Protein AF-A0A2W4JFS9-F1 (afdb_monomer)

Solvent-accessible surface area (backbone atoms only — not comparable to full-atom values): 12131 Å² total; per-residue (Å²): 135,85,77,61,62,70,66,50,47,57,54,51,49,55,52,49,52,51,53,49,50,48,49,50,54,52,49,49,46,51,52,48,63,64,68,67,52,80,63,60,61,60,51,54,53,56,50,54,55,53,54,62,71,60,75,67,95,77,82,94,80,81,84,72,90,68,63,74,74,53,63,64,64,55,52,57,58,54,49,54,52,53,48,63,68,44,44,62,59,51,51,49,45,40,62,71,44,49,50,55,49,54,51,49,60,56,45,58,26,25,39,102,82,63,82,46,83,52,52,62,54,59,54,56,56,46,74,71,34,68,69,51,47,50,54,50,51,52,48,52,50,49,68,51,50,49,55,51,50,52,50,50,53,52,48,55,51,52,61,73,37,59,90,44,98,55,33,69,58,58,52,46,60,74,50,49,67,76,76,55,52,73,70,57,52,50,53,53,51,48,47,37,61,41,68,64,62,94,92,48,89,75,86,32,84,90

Structure (mmCIF, N/CA/C/O backbone):
data_AF-A0A2W4JFS9-F1
#
_entry.id   AF-A0A2W4JFS9-F1
#
loop_
_atom_site.group_PDB
_atom_site.id
_atom_site.type_symbol
_atom_site.label_atom_id
_atom_site.label_alt_id
_atom_site.label_comp_id
_atom_site.label_asym_id
_atom_site.label_entity_id
_atom_site.label_seq_id
_atom_site.pdbx_PDB_ins_code
_atom_site.Cartn_x
_atom_site.Cartn_y
_atom_site.Cartn_z
_atom_site.occupancy
_atom_site.B_iso_or_equiv
_atom_site.auth_seq_id
_atom_site.auth_comp_id
_atom_site.auth_asym_id
_atom_site.auth_atom_id
_atom_site.pdbx_PDB_model_num
ATOM 1 N N . MET A 1 1 ? 30.518 -20.040 2.482 1.00 47.06 1 MET A N 1
ATOM 2 C CA . MET A 1 1 ? 29.953 -18.928 1.686 1.00 47.06 1 MET A CA 1
ATOM 3 C C . MET A 1 1 ? 30.937 -17.772 1.723 1.00 47.06 1 MET A C 1
ATOM 5 O O . MET A 1 1 ? 31.100 -17.155 2.766 1.00 47.06 1 MET A O 1
ATOM 9 N N . ARG A 1 2 ? 31.683 -17.559 0.636 1.00 45.06 2 ARG A N 1
ATOM 10 C CA . ARG A 1 2 ? 32.671 -16.482 0.526 1.00 45.06 2 ARG A CA 1
ATOM 11 C C . ARG A 1 2 ? 31.889 -15.237 0.104 1.00 45.06 2 ARG A C 1
ATOM 13 O O . ARG A 1 2 ? 31.432 -15.171 -1.028 1.00 45.06 2 ARG A O 1
ATOM 20 N N . PHE A 1 3 ? 31.606 -14.336 1.042 1.00 51.28 3 PHE A N 1
ATOM 21 C CA . PHE A 1 3 ? 30.958 -13.066 0.724 1.00 51.28 3 PHE A CA 1
ATOM 22 C C . PHE A 1 3 ? 31.893 -12.294 -0.210 1.00 51.28 3 PHE A C 1
ATOM 24 O O . PHE A 1 3 ? 32.991 -11.927 0.205 1.00 51.28 3 PHE A O 1
ATOM 31 N N . ASP A 1 4 ? 31.497 -12.089 -1.467 1.00 57.00 4 ASP A N 1
ATOM 32 C CA . ASP A 1 4 ? 32.251 -11.258 -2.406 1.00 57.00 4 ASP A CA 1
ATOM 33 C C . ASP A 1 4 ? 32.150 -9.794 -1.971 1.00 57.00 4 ASP A C 1
ATOM 35 O O . ASP A 1 4 ? 31.289 -9.023 -2.401 1.00 57.00 4 ASP A O 1
ATOM 39 N N . VAL A 1 5 ? 33.059 -9.416 -1.072 1.00 55.97 5 VAL A N 1
ATOM 40 C CA . VAL A 1 5 ? 33.190 -8.074 -0.488 1.00 55.97 5 VAL A CA 1
ATOM 41 C C . VAL A 1 5 ? 33.342 -7.006 -1.583 1.00 55.97 5 VAL A C 1
ATOM 43 O O . VAL A 1 5 ? 32.914 -5.867 -1.416 1.00 55.97 5 VAL A O 1
ATOM 46 N N . VAL A 1 6 ? 33.872 -7.395 -2.747 1.00 58.41 6 VAL A N 1
ATOM 47 C CA . VAL A 1 6 ? 34.056 -6.533 -3.924 1.00 58.41 6 VAL A CA 1
ATOM 48 C C . VAL A 1 6 ? 32.717 -6.141 -4.567 1.00 58.41 6 VAL A C 1
ATOM 50 O O . VAL A 1 6 ? 32.510 -4.972 -4.892 1.00 58.41 6 VAL A O 1
ATOM 53 N N . ALA A 1 7 ? 31.765 -7.074 -4.685 1.00 55.91 7 ALA A N 1
ATOM 54 C CA . ALA A 1 7 ? 30.433 -6.795 -5.234 1.00 55.91 7 ALA A CA 1
ATOM 55 C C . ALA A 1 7 ? 29.566 -5.978 -4.259 1.00 55.91 7 ALA A C 1
ATOM 57 O O . ALA A 1 7 ? 28.768 -5.132 -4.676 1.00 55.91 7 ALA A O 1
ATOM 58 N N . ALA A 1 8 ? 29.754 -6.194 -2.953 1.00 55.22 8 ALA A N 1
ATOM 59 C CA . ALA A 1 8 ? 29.141 -5.375 -1.912 1.00 55.22 8 ALA A CA 1
ATOM 60 C C . ALA A 1 8 ? 29.670 -3.934 -1.944 1.00 55.22 8 ALA A C 1
ATOM 62 O O . ALA A 1 8 ? 28.881 -3.006 -1.783 1.00 55.22 8 ALA A O 1
ATOM 63 N N . GLY A 1 9 ? 30.963 -3.743 -2.238 1.00 66.62 9 GLY A N 1
ATOM 64 C CA . GLY A 1 9 ? 31.595 -2.430 -2.360 1.00 66.62 9 GLY A CA 1
ATOM 65 C C . GLY A 1 9 ?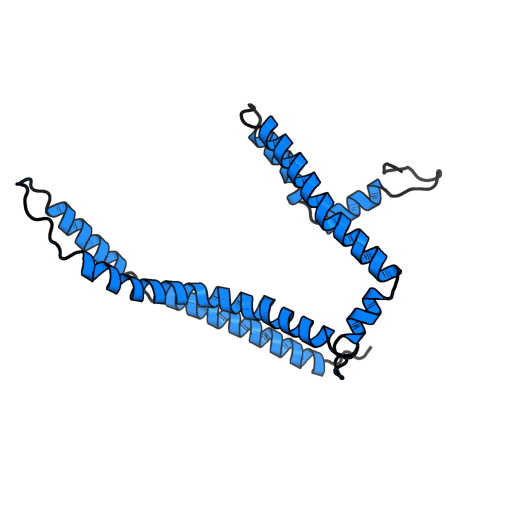 30.908 -1.529 -3.385 1.00 66.62 9 GLY A C 1
ATOM 66 O O . GLY A 1 9 ? 30.554 -0.401 -3.062 1.00 66.62 9 GLY A O 1
ATOM 67 N N . HIS A 1 10 ? 30.615 -2.038 -4.586 1.00 67.62 10 HIS A N 1
ATOM 68 C CA . HIS A 1 10 ? 29.952 -1.238 -5.623 1.00 67.62 10 HIS A CA 1
ATOM 69 C C . HIS A 1 10 ? 28.518 -0.835 -5.235 1.00 67.62 10 HIS A C 1
ATOM 71 O O . HIS A 1 10 ? 28.116 0.312 -5.429 1.00 67.62 10 HIS A O 1
ATOM 77 N N . LYS A 1 11 ? 27.759 -1.749 -4.612 1.00 61.56 11 LYS A N 1
ATOM 78 C CA . LYS A 1 11 ? 26.396 -1.470 -4.123 1.00 61.56 11 LYS A CA 1
ATOM 79 C C . LYS A 1 11 ? 26.391 -0.488 -2.944 1.00 61.56 11 LYS A C 1
ATOM 81 O O . LYS A 1 11 ? 25.559 0.414 -2.914 1.00 61.56 11 LYS A O 1
ATOM 86 N N . LEU A 1 12 ? 27.338 -0.620 -2.012 1.00 70.06 12 LEU A N 1
ATOM 87 C CA . LEU A 1 12 ? 27.549 0.320 -0.903 1.00 70.06 12 LEU A CA 1
ATOM 88 C C . LEU A 1 12 ? 27.967 1.703 -1.400 1.00 70.06 12 LEU A C 1
ATOM 90 O O . LEU A 1 12 ? 27.474 2.703 -0.887 1.00 70.06 12 LEU A O 1
ATOM 94 N N . MET A 1 13 ? 28.814 1.769 -2.429 1.00 73.25 13 MET A N 1
ATOM 95 C CA . MET A 1 13 ? 29.182 3.029 -3.070 1.00 73.25 13 MET A CA 1
ATOM 96 C C . MET A 1 13 ? 27.967 3.679 -3.734 1.00 73.25 13 MET A C 1
ATOM 98 O O . MET A 1 13 ? 27.737 4.861 -3.510 1.00 73.25 13 MET A O 1
ATOM 102 N N . MET A 1 14 ? 27.141 2.933 -4.478 1.00 71.19 14 MET A N 1
ATOM 103 C CA . MET A 1 14 ? 25.905 3.468 -5.074 1.00 71.19 14 MET A CA 1
ATOM 104 C C . MET A 1 14 ? 24.925 4.006 -4.021 1.00 71.19 14 MET A C 1
ATOM 106 O O . MET A 1 14 ? 24.351 5.079 -4.203 1.00 71.19 14 MET A O 1
ATOM 110 N N . LEU A 1 15 ? 24.768 3.299 -2.901 1.00 70.75 15 LEU A N 1
ATOM 111 C CA . LEU A 1 15 ? 23.908 3.723 -1.794 1.00 70.75 15 LEU A CA 1
ATOM 112 C C . LEU A 1 15 ? 24.485 4.961 -1.084 1.00 70.75 15 LEU A C 1
ATOM 114 O O . LEU A 1 15 ? 23.752 5.909 -0.805 1.00 70.75 15 LEU A O 1
ATOM 118 N N . GLY A 1 16 ? 25.806 5.006 -0.887 1.00 77.00 16 GLY A N 1
ATOM 119 C CA . GLY A 1 16 ? 26.524 6.162 -0.345 1.00 77.00 16 GLY A CA 1
ATOM 120 C C . GLY A 1 16 ? 26.406 7.408 -1.225 1.00 77.00 16 GLY A C 1
ATOM 121 O O . GLY A 1 16 ? 26.115 8.488 -0.716 1.00 77.00 16 GLY A O 1
ATOM 122 N N . TRP A 1 17 ? 26.532 7.259 -2.547 1.00 74.94 17 TRP A N 1
ATOM 123 C CA . TRP A 1 17 ? 26.294 8.342 -3.507 1.00 74.94 17 TRP A CA 1
ATOM 124 C C . TRP A 1 17 ? 24.836 8.819 -3.492 1.00 74.94 17 TRP A C 1
ATOM 126 O O . TRP A 1 17 ? 24.595 10.020 -3.594 1.00 74.94 17 TRP A O 1
ATOM 136 N N . GLY A 1 18 ? 23.868 7.916 -3.295 1.00 71.88 18 GLY A N 1
ATOM 137 C CA . GLY A 1 18 ? 22.453 8.267 -3.137 1.00 71.88 18 GLY A CA 1
ATOM 138 C C . GLY A 1 18 ? 22.170 9.087 -1.874 1.00 71.88 18 GLY A C 1
ATOM 139 O O . GLY A 1 18 ? 21.473 10.100 -1.938 1.00 71.88 18 GLY A O 1
ATOM 140 N N . VAL A 1 19 ? 22.756 8.703 -0.736 1.00 72.31 19 VAL A N 1
ATOM 141 C CA . VAL A 1 19 ? 22.639 9.451 0.531 1.00 72.31 19 VAL A CA 1
ATOM 142 C C . VAL A 1 19 ? 23.345 10.803 0.436 1.00 72.31 19 VAL A C 1
ATOM 144 O O . VAL A 1 19 ? 22.785 11.814 0.855 1.00 72.31 19 VAL A O 1
ATOM 147 N N . LEU A 1 20 ? 24.535 10.853 -0.168 1.00 76.75 20 LEU A N 1
ATOM 148 C CA . LEU A 1 20 ? 25.259 12.101 -0.403 1.00 76.75 20 LEU A CA 1
ATOM 149 C C . LEU A 1 20 ? 24.443 13.052 -1.290 1.00 76.75 20 LEU A C 1
ATOM 151 O O . LEU A 1 20 ? 24.290 14.221 -0.952 1.00 76.75 20 LEU A O 1
ATOM 155 N N . ALA A 1 21 ? 23.866 12.548 -2.384 1.00 72.38 21 ALA A N 1
ATOM 156 C CA . ALA A 1 21 ? 23.003 13.333 -3.261 1.00 72.38 21 ALA A CA 1
ATOM 157 C C . ALA A 1 21 ? 21.760 13.852 -2.522 1.00 72.38 21 ALA A C 1
ATOM 159 O O . ALA A 1 21 ? 21.420 15.024 -2.658 1.00 72.38 21 ALA A O 1
ATOM 160 N N . PHE A 1 22 ? 21.125 13.025 -1.685 1.00 74.94 22 PHE A N 1
ATOM 161 C CA . PHE A 1 22 ? 20.002 13.443 -0.842 1.00 74.94 22 PHE A CA 1
ATOM 162 C C . PHE A 1 22 ? 20.399 14.574 0.116 1.00 74.94 22 PHE A C 1
ATOM 164 O O . PHE A 1 22 ? 19.726 15.600 0.166 1.00 74.94 22 PHE A O 1
ATOM 171 N N . VAL A 1 23 ? 21.513 14.423 0.837 1.00 76.75 23 VAL A N 1
ATOM 172 C CA . VAL A 1 23 ? 21.999 15.420 1.805 1.00 76.75 23 VAL A CA 1
ATOM 173 C C . VAL A 1 23 ? 22.423 16.714 1.113 1.00 76.75 23 VAL A C 1
ATOM 175 O O . VAL A 1 23 ? 22.132 17.791 1.622 1.00 76.75 23 VAL A O 1
ATOM 178 N N . VAL A 1 24 ? 23.055 16.643 -0.058 1.00 80.44 24 VAL A N 1
ATOM 179 C CA . VAL A 1 24 ? 23.456 17.832 -0.825 1.00 80.44 24 VAL A CA 1
ATOM 180 C C . VAL A 1 24 ? 22.239 18.558 -1.393 1.00 80.44 24 VAL A C 1
ATOM 182 O O . VAL A 1 24 ? 22.181 19.782 -1.329 1.00 80.44 24 VAL A O 1
ATOM 185 N N . VAL A 1 25 ? 21.244 17.833 -1.905 1.00 76.31 25 VAL A N 1
ATOM 186 C CA . VAL A 1 25 ? 20.028 18.443 -2.459 1.00 76.31 25 VAL A CA 1
ATOM 187 C C . VAL A 1 25 ? 19.163 19.031 -1.349 1.00 76.31 25 VAL A C 1
ATOM 189 O O . VAL A 1 25 ? 18.765 20.187 -1.443 1.00 76.31 25 VAL A O 1
ATOM 192 N N . VAL A 1 26 ? 18.895 18.279 -0.280 1.00 70.31 26 VAL A N 1
ATOM 193 C CA . VAL A 1 26 ? 18.051 18.733 0.835 1.00 70.31 26 VAL A CA 1
ATOM 194 C C . VAL A 1 26 ? 18.779 19.770 1.684 1.00 70.31 26 VAL A C 1
ATOM 196 O O . VAL A 1 26 ? 18.213 20.813 1.985 1.00 70.31 26 VAL A O 1
ATOM 199 N N . GLY A 1 27 ? 20.042 19.534 2.031 1.00 75.56 27 GLY A N 1
ATOM 200 C CA . GLY A 1 27 ? 20.866 20.475 2.789 1.00 75.56 27 GLY A CA 1
ATOM 201 C C . GLY A 1 27 ? 21.183 21.741 1.997 1.00 75.56 27 GLY A C 1
ATOM 202 O O . GLY A 1 27 ? 21.087 22.836 2.541 1.00 75.56 27 GLY A O 1
ATOM 203 N N . GLY A 1 28 ? 21.471 21.616 0.698 1.00 75.81 28 GLY A N 1
ATOM 204 C CA . GLY A 1 28 ? 21.634 22.752 -0.208 1.00 75.81 28 GLY A CA 1
ATOM 205 C C . GLY A 1 28 ? 20.346 23.556 -0.353 1.00 75.81 28 GLY A C 1
ATOM 206 O O . GLY A 1 28 ? 20.394 24.778 -0.293 1.00 75.81 28 GLY A O 1
ATOM 207 N N . LEU A 1 29 ? 19.190 22.890 -0.453 1.00 70.25 29 LEU A N 1
ATOM 208 C CA . LEU A 1 29 ? 17.885 23.547 -0.447 1.00 70.25 29 LEU A CA 1
ATOM 209 C C . LEU A 1 29 ? 17.643 24.279 0.876 1.00 70.25 29 LEU A C 1
ATOM 211 O O . LEU A 1 29 ? 17.327 25.458 0.843 1.00 70.25 29 LEU A O 1
ATOM 215 N N . LEU A 1 30 ? 17.828 23.626 2.025 1.00 71.88 30 LEU A N 1
ATOM 216 C CA . LEU A 1 30 ? 17.608 24.224 3.347 1.00 71.88 30 LEU A CA 1
ATOM 217 C C . LEU A 1 30 ? 18.531 25.419 3.603 1.00 71.88 30 LEU A C 1
ATOM 219 O O . LEU A 1 30 ? 18.062 26.451 4.071 1.00 71.88 30 LEU A O 1
ATOM 223 N N . LEU A 1 31 ? 19.809 25.321 3.226 1.00 70.94 31 LEU A N 1
ATOM 224 C CA . LEU A 1 31 ? 20.739 26.449 3.279 1.00 70.94 31 LEU A CA 1
ATOM 225 C C . LEU A 1 31 ? 20.304 27.578 2.349 1.00 70.94 31 LEU A C 1
ATOM 227 O O . LEU A 1 31 ? 20.439 28.741 2.715 1.00 70.94 31 LEU A O 1
ATOM 231 N N . LEU A 1 32 ? 19.747 27.267 1.176 1.00 65.00 32 LEU A N 1
ATOM 232 C CA . LEU A 1 32 ? 19.212 28.269 0.253 1.00 65.00 32 LEU A CA 1
ATOM 233 C C . LEU A 1 32 ? 17.926 28.910 0.800 1.00 65.00 32 LEU A C 1
ATOM 235 O O . LEU A 1 32 ? 17.726 30.105 0.638 1.00 65.00 32 LEU A O 1
ATOM 239 N N . LEU A 1 33 ? 17.087 28.164 1.519 1.00 63.12 33 LEU A N 1
ATOM 240 C CA . LEU A 1 33 ? 15.906 28.699 2.204 1.00 63.12 33 LEU A CA 1
ATOM 241 C C . LEU A 1 33 ? 16.266 29.613 3.376 1.00 63.12 33 LEU A C 1
ATOM 243 O O . LEU A 1 33 ? 15.611 30.636 3.566 1.00 63.12 33 LEU A O 1
ATOM 247 N N . ASP A 1 34 ? 17.330 29.285 4.104 1.00 64.88 34 ASP A N 1
ATOM 248 C CA . ASP A 1 34 ? 17.846 30.104 5.204 1.00 64.88 34 ASP A CA 1
ATOM 249 C C . ASP A 1 34 ? 18.607 31.347 4.682 1.00 64.88 34 ASP A C 1
ATOM 251 O O . ASP A 1 34 ? 18.534 32.439 5.249 1.00 64.88 34 ASP A O 1
ATOM 255 N N . THR A 1 35 ? 19.263 31.227 3.517 1.00 60.25 35 THR A N 1
ATOM 256 C CA . THR A 1 35 ? 19.980 32.319 2.828 1.00 60.25 35 THR A CA 1
ATOM 257 C C . THR A 1 35 ? 19.156 33.099 1.797 1.00 60.25 35 THR A C 1
ATOM 259 O O . THR A 1 35 ? 19.729 33.958 1.131 1.00 60.25 35 THR A O 1
ATOM 262 N N . VAL A 1 36 ? 17.835 32.895 1.682 1.00 57.47 36 VAL A N 1
ATOM 263 C CA . VAL A 1 36 ? 16.890 33.772 0.938 1.00 57.47 36 VAL A CA 1
ATOM 264 C C . VAL A 1 36 ? 16.233 34.760 1.925 1.00 57.47 36 VAL A C 1
ATOM 266 O O . VAL A 1 36 ? 15.017 34.899 2.044 1.00 57.47 36 VAL A O 1
ATOM 269 N N . PRO A 1 37 ? 17.050 35.477 2.702 1.00 60.81 37 PRO A N 1
ATOM 270 C CA . PRO A 1 37 ? 16.783 35.869 4.067 1.00 60.81 37 PRO A CA 1
ATOM 271 C C . PRO A 1 37 ? 15.870 37.097 4.078 1.00 60.81 37 PRO A C 1
ATOM 273 O O . PRO A 1 37 ? 16.041 37.996 3.258 1.00 60.81 37 PRO A O 1
ATOM 276 N N . ASN A 1 38 ? 14.933 37.157 5.031 1.00 54.66 38 ASN A N 1
ATOM 277 C CA . ASN A 1 38 ? 14.609 38.229 6.002 1.00 54.66 38 ASN A CA 1
ATOM 278 C C . ASN A 1 38 ? 14.588 39.726 5.590 1.00 54.66 38 ASN A C 1
ATOM 280 O O . ASN A 1 38 ? 14.235 40.591 6.392 1.00 54.66 38 ASN A O 1
ATOM 284 N N . TRP A 1 39 ? 14.961 40.102 4.375 1.00 53.25 39 TRP A N 1
ATOM 285 C CA . TRP A 1 39 ? 14.991 41.460 3.844 1.00 53.25 39 TRP A CA 1
ATOM 286 C C . TRP A 1 39 ? 13.707 41.792 3.072 1.00 53.25 39 TRP A C 1
ATOM 288 O O . TRP A 1 39 ? 13.319 42.957 2.983 1.00 53.25 39 TRP A O 1
ATOM 298 N N . PHE A 1 40 ? 12.997 40.766 2.583 1.00 53.84 40 PHE A N 1
ATOM 299 C CA . PHE A 1 40 ? 11.688 40.915 1.940 1.00 53.84 40 PHE A CA 1
ATOM 300 C C . PHE A 1 40 ? 10.522 40.981 2.934 1.00 53.84 40 PHE A C 1
ATOM 302 O O . PHE A 1 40 ? 9.643 41.819 2.734 1.00 53.84 40 PHE A O 1
ATOM 309 N N . ALA A 1 41 ? 10.561 40.221 4.038 1.00 54.66 41 ALA A N 1
ATOM 310 C CA . ALA A 1 41 ? 9.598 40.361 5.141 1.00 54.66 41 ALA A CA 1
ATOM 311 C C . ALA A 1 41 ? 9.574 41.814 5.663 1.00 54.66 41 ALA A C 1
ATOM 313 O O . ALA A 1 41 ? 8.542 42.479 5.650 1.00 54.66 41 ALA A O 1
ATOM 314 N N . ARG A 1 42 ? 10.764 42.394 5.890 1.00 56.50 42 ARG A N 1
ATOM 315 C CA . ARG A 1 42 ? 10.935 43.797 6.312 1.00 56.50 42 ARG A CA 1
ATOM 316 C C . ARG A 1 42 ? 10.429 44.846 5.307 1.00 56.50 42 ARG A C 1
ATOM 318 O O . ARG A 1 42 ? 10.205 45.991 5.694 1.00 56.50 42 ARG A O 1
ATOM 325 N N . ARG A 1 43 ? 10.249 44.512 4.021 1.00 57.75 43 ARG A N 1
ATOM 326 C CA . ARG A 1 43 ? 9.685 45.430 3.004 1.00 57.75 43 ARG A CA 1
ATOM 327 C C . ARG A 1 43 ? 8.166 45.369 2.917 1.00 57.75 43 ARG A C 1
ATOM 329 O O . ARG A 1 43 ? 7.560 46.396 2.613 1.00 57.75 43 ARG A O 1
ATOM 336 N N . ALA A 1 44 ? 7.575 44.199 3.150 1.00 58.22 44 ALA A N 1
ATOM 337 C CA . ALA A 1 44 ? 6.127 44.055 3.252 1.00 58.22 44 ALA A CA 1
ATOM 338 C C . ALA A 1 44 ? 5.613 44.819 4.482 1.00 58.22 44 ALA A C 1
ATOM 340 O O . ALA A 1 44 ? 4.731 45.667 4.346 1.00 58.22 44 ALA A O 1
ATOM 341 N N . ASP A 1 45 ? 6.284 44.649 5.624 1.00 60.25 45 ASP A N 1
ATOM 342 C CA . ASP A 1 45 ? 5.910 45.295 6.887 1.00 60.25 45 ASP A CA 1
ATOM 343 C C . ASP A 1 45 ? 6.006 46.825 6.818 1.00 60.25 45 ASP A C 1
ATOM 345 O O . ASP A 1 45 ? 5.102 47.530 7.259 1.00 60.25 45 ASP A O 1
ATOM 349 N N . ARG A 1 46 ? 7.046 47.373 6.168 1.00 59.06 46 ARG A N 1
ATOM 350 C CA . ARG A 1 46 ? 7.197 48.832 5.988 1.00 59.06 46 ARG A CA 1
ATOM 351 C C . ARG A 1 46 ? 6.112 49.455 5.103 1.00 59.06 46 ARG A C 1
ATOM 353 O O . ARG A 1 46 ? 5.803 50.630 5.266 1.00 59.06 46 ARG A O 1
ATOM 360 N N . ARG A 1 47 ? 5.536 48.696 4.164 1.00 57.69 47 ARG A N 1
ATOM 361 C CA . ARG A 1 47 ? 4.457 49.176 3.281 1.00 57.69 47 ARG A CA 1
ATOM 362 C C . ARG A 1 47 ? 3.086 49.063 3.933 1.00 57.69 47 ARG A C 1
ATOM 364 O O . ARG A 1 47 ? 2.264 49.943 3.716 1.00 57.69 47 ARG A O 1
ATOM 371 N N . LEU A 1 48 ? 2.870 48.033 4.749 1.00 63.69 48 LEU A N 1
ATOM 372 C CA . LEU A 1 48 ? 1.677 47.907 5.587 1.00 63.69 48 LEU A CA 1
ATOM 373 C C . LEU A 1 48 ? 1.657 48.991 6.673 1.00 63.69 48 LEU A C 1
ATOM 375 O O . LEU A 1 48 ? 0.620 49.610 6.871 1.00 63.69 48 LEU A O 1
ATOM 379 N N . ALA A 1 49 ? 2.814 49.307 7.267 1.00 63.28 49 ALA A N 1
ATOM 380 C CA . ALA A 1 49 ? 2.974 50.422 8.203 1.00 63.28 49 ALA A CA 1
ATOM 381 C C . ALA A 1 49 ? 2.784 51.808 7.546 1.00 63.28 49 ALA A C 1
ATOM 383 O O . ALA A 1 49 ? 2.219 52.710 8.155 1.00 63.28 49 ALA A O 1
ATOM 384 N N . ALA A 1 50 ? 3.215 51.991 6.291 1.00 62.88 50 ALA A N 1
ATOM 385 C CA . ALA A 1 50 ? 2.973 53.231 5.541 1.00 62.88 50 ALA A CA 1
ATOM 386 C C . ALA A 1 50 ? 1.511 53.369 5.066 1.00 62.88 50 ALA A C 1
ATOM 388 O O . ALA A 1 50 ? 0.972 54.474 5.012 1.00 62.88 50 ALA A O 1
ATOM 389 N N . ALA A 1 51 ? 0.856 52.250 4.739 1.00 63.59 51 ALA A N 1
ATOM 390 C CA . ALA A 1 51 ? -0.553 52.216 4.356 1.00 63.59 51 ALA A CA 1
ATOM 391 C C . ALA A 1 51 ? -1.481 52.466 5.554 1.00 63.59 51 ALA A C 1
ATOM 393 O O . ALA A 1 51 ? -2.438 53.223 5.419 1.00 63.59 51 ALA A O 1
ATOM 394 N N . SER A 1 52 ? -1.174 51.912 6.734 1.00 63.31 52 SER A N 1
ATOM 395 C CA . SER A 1 52 ? -1.930 52.195 7.960 1.00 63.31 52 SER A CA 1
ATOM 396 C C . SER A 1 52 ? -1.763 53.648 8.419 1.00 63.31 52 SER A C 1
ATOM 398 O O . SER A 1 52 ? -2.740 54.254 8.860 1.00 63.31 52 SER A O 1
ATOM 400 N N . ALA A 1 53 ? -0.582 54.245 8.213 1.00 60.91 53 ALA A N 1
ATOM 401 C CA . ALA A 1 53 ? -0.322 55.663 8.480 1.00 60.91 53 ALA A CA 1
ATOM 402 C C . ALA A 1 53 ? -1.094 56.635 7.559 1.00 60.91 53 ALA A C 1
ATOM 404 O O . ALA A 1 53 ? -1.215 57.810 7.888 1.00 60.91 53 ALA A O 1
ATOM 405 N N . THR A 1 54 ? -1.640 56.164 6.429 1.00 58.53 54 THR A N 1
ATOM 406 C CA . THR A 1 54 ? -2.373 56.997 5.450 1.00 58.53 54 THR A CA 1
ATOM 407 C C . THR A 1 54 ? -3.897 56.974 5.667 1.00 58.53 54 THR A C 1
ATOM 409 O O . THR A 1 54 ? -4.657 57.510 4.865 1.00 58.53 54 THR A O 1
ATOM 412 N N . THR A 1 55 ? -4.382 56.410 6.777 1.00 55.69 55 THR A N 1
ATOM 413 C CA . THR A 1 55 ? -5.820 56.407 7.108 1.00 55.69 55 THR A CA 1
ATOM 414 C C . THR A 1 55 ? -6.243 57.727 7.772 1.00 55.69 55 THR A C 1
ATOM 416 O O . THR A 1 55 ? -6.661 57.751 8.925 1.00 55.69 55 THR A O 1
ATOM 419 N N . ALA A 1 56 ? -6.123 58.842 7.049 1.00 55.00 56 ALA A N 1
ATOM 420 C CA . ALA A 1 56 ? -6.875 60.067 7.330 1.00 55.00 56 ALA A CA 1
ATOM 421 C C . ALA A 1 56 ? -8.116 60.091 6.414 1.00 55.00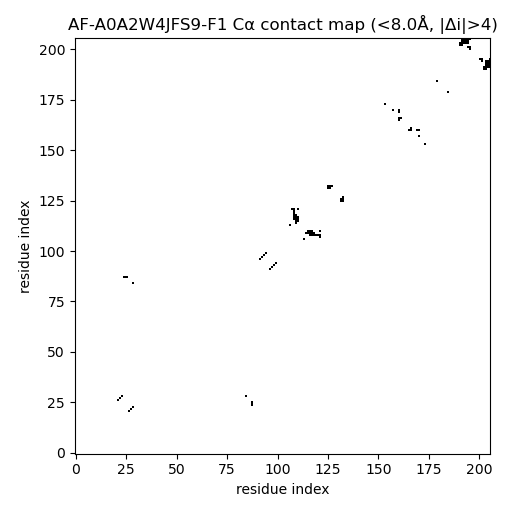 56 ALA A C 1
ATOM 423 O O . ALA A 1 56 ? -7.997 59.739 5.237 1.00 55.00 56 ALA A O 1
ATOM 424 N N . PRO A 1 57 ? -9.318 60.450 6.900 1.00 58.16 57 PRO A N 1
ATOM 425 C CA . PRO A 1 57 ? -10.532 60.276 6.118 1.00 58.16 57 PRO A CA 1
ATOM 426 C C . PRO A 1 57 ? -10.741 61.478 5.191 1.00 58.16 57 PRO A C 1
ATOM 428 O O . PRO A 1 57 ? -11.006 62.574 5.672 1.00 58.16 57 PRO A O 1
ATOM 431 N N . ALA A 1 58 ? -10.678 61.285 3.871 1.00 44.69 58 ALA A N 1
ATOM 432 C CA . ALA A 1 58 ? -11.319 62.203 2.926 1.00 44.69 58 ALA A CA 1
ATOM 433 C C . ALA A 1 58 ? -11.546 61.578 1.536 1.00 44.69 58 ALA A C 1
ATOM 435 O O . ALA A 1 58 ? -10.616 61.334 0.775 1.00 44.69 58 ALA A O 1
ATOM 436 N N . THR A 1 59 ? -12.836 61.416 1.229 1.00 43.38 59 THR A N 1
ATOM 437 C CA . THR A 1 59 ? -13.503 61.507 -0.085 1.00 43.38 59 THR A CA 1
ATOM 438 C C . THR A 1 59 ? -13.147 60.544 -1.224 1.00 43.38 59 THR A C 1
ATOM 440 O O . THR A 1 59 ? -12.041 60.481 -1.747 1.00 43.38 59 THR A O 1
ATOM 443 N N . ALA A 1 60 ? -14.202 59.864 -1.676 1.00 55.38 60 ALA A N 1
ATOM 444 C CA . ALA A 1 60 ? -14.282 59.038 -2.865 1.00 55.38 60 ALA A CA 1
ATOM 445 C C . ALA A 1 60 ? -13.920 59.790 -4.160 1.00 55.38 60 ALA A C 1
ATOM 447 O O . ALA A 1 60 ? -14.509 60.820 -4.468 1.00 55.38 60 ALA A O 1
ATOM 448 N N . SER A 1 61 ? -13.013 59.226 -4.957 1.00 51.25 61 SER A N 1
ATOM 449 C CA . SER A 1 61 ? -13.127 59.036 -6.415 1.00 51.25 61 SER A CA 1
ATOM 450 C C . SER A 1 61 ? -11.791 58.518 -6.967 1.00 51.25 61 SER A C 1
ATOM 452 O O . SER A 1 61 ? -10.736 58.780 -6.405 1.00 51.25 61 SER A O 1
ATOM 454 N N . ALA A 1 62 ? -11.863 57.769 -8.071 1.00 46.00 62 ALA A N 1
ATOM 455 C CA . ALA A 1 62 ? -10.769 57.102 -8.787 1.00 46.00 62 ALA A CA 1
ATOM 456 C C . ALA A 1 62 ? -10.273 55.774 -8.181 1.00 46.00 62 ALA A C 1
ATOM 458 O O . ALA A 1 62 ? -9.255 55.690 -7.501 1.00 46.00 62 ALA A O 1
ATOM 459 N N . ILE A 1 63 ? -10.950 54.681 -8.550 1.00 47.31 63 ILE A N 1
ATOM 460 C CA . ILE A 1 63 ? -10.324 53.354 -8.591 1.00 47.31 63 ILE A CA 1
ATOM 461 C C . ILE A 1 63 ? -9.293 53.395 -9.733 1.00 47.31 63 ILE A C 1
ATOM 463 O O . ILE A 1 63 ? -9.694 53.534 -10.891 1.00 47.31 63 ILE A O 1
ATOM 467 N N . PRO A 1 64 ? -7.976 53.286 -9.479 1.00 47.62 64 PRO A N 1
ATOM 468 C CA . PRO A 1 64 ? -7.007 53.333 -10.559 1.00 47.62 64 PRO A CA 1
ATOM 469 C C . PRO A 1 64 ? -7.064 52.021 -11.355 1.00 47.62 64 PRO A C 1
ATOM 471 O O . PRO A 1 64 ? -6.736 50.946 -10.846 1.00 47.62 64 PRO A O 1
ATOM 474 N N . ALA A 1 65 ? -7.405 52.119 -12.642 1.00 51.81 65 ALA A N 1
ATOM 475 C CA . ALA A 1 65 ? -7.398 51.043 -13.642 1.00 51.81 65 ALA A CA 1
ATOM 476 C C . ALA A 1 65 ? -5.985 50.485 -13.972 1.00 51.81 65 ALA A C 1
ATOM 478 O O . ALA A 1 65 ? -5.754 49.909 -15.031 1.00 51.81 65 ALA A O 1
ATOM 479 N N . ALA A 1 66 ? -5.017 50.622 -13.059 1.00 51.28 66 ALA A N 1
ATOM 480 C CA . ALA A 1 66 ? -3.631 50.168 -13.208 1.00 51.28 66 ALA A CA 1
ATOM 481 C C . ALA A 1 66 ? -3.356 48.785 -12.571 1.00 51.28 66 ALA A C 1
ATOM 483 O O . ALA A 1 66 ? -2.226 48.286 -12.605 1.00 51.28 66 ALA A O 1
ATOM 484 N N . SER A 1 67 ? -4.368 48.136 -11.984 1.00 48.19 67 SER A N 1
ATOM 485 C CA . SER A 1 67 ? -4.224 46.865 -11.254 1.00 48.19 67 SER A CA 1
ATOM 486 C C . SER A 1 67 ? -4.267 45.609 -12.143 1.00 48.19 67 SER A C 1
ATOM 488 O O . SER A 1 67 ? -3.799 44.548 -11.724 1.00 48.19 67 SER A O 1
ATOM 490 N N . ALA A 1 68 ? -4.738 45.711 -13.392 1.00 51.19 68 ALA A N 1
ATOM 491 C CA . ALA A 1 68 ? -4.863 44.562 -14.297 1.00 51.19 68 ALA A CA 1
ATOM 492 C C . ALA A 1 68 ? -3.511 44.093 -14.879 1.00 51.19 68 ALA A C 1
ATOM 494 O O . ALA A 1 68 ? -3.252 42.892 -14.969 1.00 51.19 68 ALA A O 1
ATOM 495 N N . GLY A 1 69 ? -2.598 45.021 -15.200 1.00 46.31 69 GLY A N 1
ATOM 496 C CA . GLY A 1 69 ? -1.283 44.693 -15.776 1.00 46.31 69 GLY A CA 1
ATOM 497 C C . GLY A 1 69 ? -0.271 44.129 -14.769 1.00 46.31 69 GLY A C 1
ATOM 498 O O . GLY A 1 69 ? 0.666 43.422 -15.140 1.00 46.31 69 GLY A O 1
ATOM 499 N N . ARG A 1 70 ? -0.466 44.393 -13.470 1.00 48.91 70 ARG A N 1
ATOM 500 C CA . ARG A 1 70 ? 0.487 44.018 -12.412 1.00 48.91 70 ARG A CA 1
ATOM 501 C C . ARG A 1 70 ? 0.304 42.576 -11.924 1.00 48.91 70 ARG A C 1
ATOM 503 O O . ARG A 1 70 ? 1.284 41.943 -11.546 1.00 48.91 70 ARG A O 1
ATOM 510 N N . ARG A 1 71 ? -0.903 42.007 -12.049 1.00 47.97 71 ARG A N 1
ATOM 511 C CA . ARG A 1 71 ? -1.212 40.610 -11.678 1.00 47.97 71 ARG A CA 1
ATOM 512 C C . ARG A 1 71 ? -0.471 39.558 -12.518 1.00 47.97 71 ARG A C 1
ATOM 514 O O . ARG A 1 71 ? -0.215 38.462 -12.032 1.00 47.97 71 ARG A O 1
ATOM 521 N N . ARG A 1 72 ? -0.077 39.867 -13.761 1.00 50.56 72 ARG A N 1
ATOM 522 C CA . ARG A 1 72 ? 0.665 38.919 -14.621 1.00 50.56 72 ARG A CA 1
ATOM 523 C C . ARG A 1 72 ? 2.155 38.808 -14.282 1.00 50.56 72 ARG A C 1
ATOM 525 O O . ARG A 1 72 ? 2.723 37.736 -14.461 1.00 50.56 72 ARG A O 1
ATOM 532 N N . ARG A 1 73 ? 2.792 39.875 -13.780 1.00 49.12 73 ARG A N 1
ATOM 533 C CA . ARG A 1 73 ? 4.242 39.883 -13.487 1.00 49.12 73 ARG A CA 1
ATOM 534 C C . ARG A 1 73 ? 4.581 39.217 -12.148 1.00 49.12 73 ARG A C 1
ATOM 536 O O . ARG A 1 73 ? 5.649 38.625 -12.038 1.00 49.12 73 ARG A O 1
ATOM 543 N N . PHE A 1 74 ? 3.651 39.237 -11.190 1.00 49.62 74 PHE A N 1
ATOM 544 C CA . PHE A 1 74 ? 3.775 38.528 -9.908 1.00 49.62 74 PHE A CA 1
ATOM 545 C C . PHE A 1 74 ? 3.740 36.991 -10.052 1.00 49.62 74 PHE A C 1
ATOM 547 O O . PHE A 1 74 ? 4.452 36.301 -9.333 1.00 49.62 74 PHE A O 1
ATOM 554 N N . ARG A 1 75 ? 3.062 36.446 -11.077 1.00 57.47 75 ARG A N 1
ATOM 555 C CA . ARG A 1 75 ? 2.976 34.987 -11.305 1.00 57.47 75 ARG A CA 1
ATOM 556 C C . ARG A 1 75 ? 4.298 34.311 -11.684 1.00 57.47 75 ARG A C 1
ATOM 558 O O . ARG A 1 75 ? 4.452 33.126 -11.422 1.00 57.47 75 ARG A O 1
ATOM 565 N N . ARG A 1 76 ? 5.249 35.015 -12.319 1.00 57.50 76 ARG A N 1
ATOM 566 C CA . ARG A 1 76 ? 6.526 34.396 -12.742 1.00 57.50 76 ARG A CA 1
ATOM 567 C C . ARG A 1 76 ? 7.502 34.208 -11.582 1.00 57.50 76 ARG A C 1
ATOM 569 O O . ARG A 1 76 ? 8.157 33.179 -11.533 1.00 57.50 76 ARG A O 1
ATOM 576 N N . GLY A 1 77 ? 7.580 35.170 -10.659 1.00 61.34 77 GLY A N 1
ATOM 577 C CA . GLY A 1 77 ? 8.421 35.044 -9.464 1.00 61.34 77 GLY A CA 1
ATOM 578 C C . GLY A 1 77 ? 7.918 33.926 -8.555 1.00 61.34 77 GLY A C 1
ATOM 579 O O . GLY A 1 77 ? 8.673 33.022 -8.223 1.00 61.34 77 GLY A O 1
ATOM 580 N N . GLU A 1 78 ? 6.617 33.930 -8.253 1.00 65.62 78 GLU A N 1
ATOM 581 C CA . GLU A 1 78 ? 5.961 32.901 -7.433 1.00 65.62 78 GLU A CA 1
ATOM 582 C C . GLU A 1 78 ? 6.072 31.493 -8.041 1.00 65.62 78 GLU A C 1
ATOM 584 O O . GLU A 1 78 ? 6.321 30.539 -7.310 1.00 65.62 78 GLU A O 1
ATOM 589 N N . ALA A 1 79 ? 5.971 31.350 -9.369 1.00 69.19 79 ALA A N 1
ATOM 590 C CA . ALA A 1 79 ? 6.138 30.058 -10.036 1.00 69.19 79 ALA A CA 1
ATOM 591 C C . ALA A 1 79 ? 7.570 29.509 -9.929 1.00 69.19 79 ALA A C 1
ATOM 593 O O . ALA A 1 79 ? 7.743 28.314 -9.720 1.00 69.19 79 ALA A O 1
ATOM 594 N N . VAL A 1 80 ? 8.596 30.360 -10.037 1.00 75.50 80 VAL A N 1
ATOM 595 C CA . VAL A 1 80 ? 9.996 29.928 -9.883 1.00 75.50 80 VAL A CA 1
ATOM 596 C C . VAL A 1 80 ? 10.269 29.476 -8.446 1.00 75.50 80 VAL A C 1
ATOM 598 O O . VAL A 1 80 ? 10.900 28.441 -8.251 1.00 75.50 80 VAL A O 1
ATOM 601 N N . PHE A 1 81 ? 9.732 30.185 -7.447 1.00 72.94 81 PHE A N 1
ATOM 602 C CA . PHE A 1 81 ? 9.817 29.757 -6.047 1.00 72.94 81 PHE A CA 1
ATOM 603 C C . PHE A 1 81 ? 9.061 28.445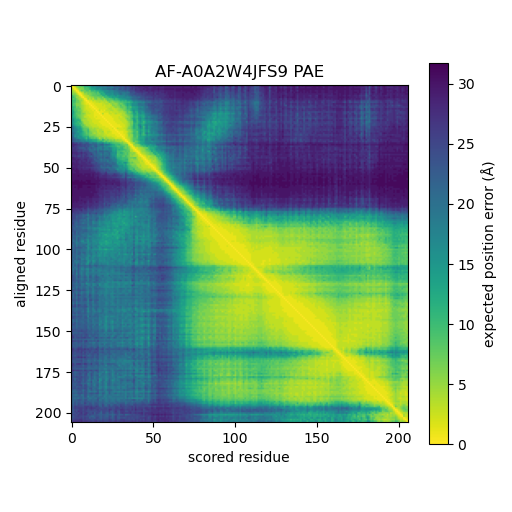 -5.799 1.00 72.94 81 PHE A C 1
ATOM 605 O O . PHE A 1 81 ? 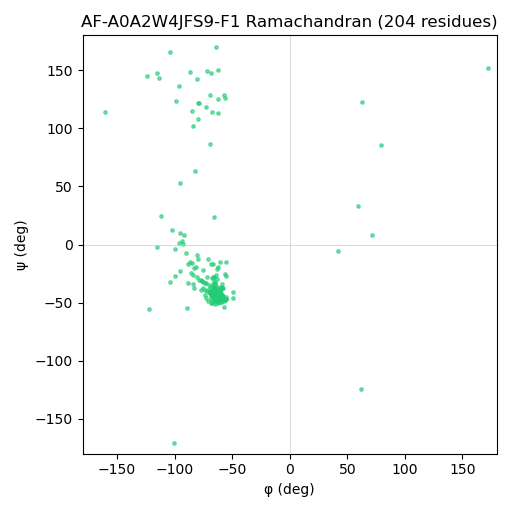9.620 27.530 -5.202 1.00 72.94 81 PHE A O 1
ATOM 612 N N . ALA A 1 82 ? 7.832 28.305 -6.305 1.00 77.00 82 ALA A N 1
ATOM 613 C CA . ALA A 1 82 ? 7.064 27.068 -6.173 1.00 77.00 82 ALA A CA 1
ATOM 614 C C . ALA A 1 82 ? 7.787 25.871 -6.809 1.00 77.00 82 ALA A C 1
ATOM 616 O O . ALA A 1 82 ? 7.872 24.810 -6.195 1.00 77.00 82 ALA A O 1
ATOM 617 N N . VAL A 1 83 ? 8.364 26.048 -8.003 1.00 80.50 83 VAL A N 1
ATOM 618 C CA . VAL A 1 83 ? 9.154 25.003 -8.668 1.00 80.50 83 VAL A CA 1
ATOM 619 C C . VAL A 1 83 ? 10.394 24.661 -7.851 1.00 80.50 83 VAL A C 1
ATOM 621 O O . VAL A 1 83 ? 10.662 23.484 -7.665 1.00 80.50 83 VAL A O 1
ATOM 624 N N . PHE A 1 84 ? 11.117 25.642 -7.312 1.00 83.88 84 PHE A N 1
ATOM 625 C CA . PHE A 1 84 ? 12.326 25.395 -6.522 1.00 83.88 84 PHE A CA 1
ATOM 626 C C . PHE A 1 84 ? 12.063 24.541 -5.268 1.00 83.88 84 PHE A C 1
ATOM 628 O O . PHE A 1 84 ? 12.826 23.622 -4.985 1.00 83.88 84 PHE A O 1
ATOM 635 N N . PHE A 1 85 ? 10.957 24.782 -4.560 1.00 80.06 85 PHE A N 1
ATOM 636 C CA . PHE A 1 85 ? 10.552 23.968 -3.405 1.00 80.06 85 PHE A CA 1
ATOM 637 C C . PHE A 1 85 ? 9.952 22.608 -3.786 1.00 80.06 85 PHE A C 1
ATOM 639 O O . PHE A 1 85 ? 10.095 21.640 -3.041 1.00 80.06 85 PHE A O 1
ATOM 646 N N . LEU A 1 86 ? 9.272 22.523 -4.932 1.00 87.25 86 LEU A N 1
ATOM 647 C CA . LEU A 1 86 ? 8.664 21.285 -5.418 1.00 87.25 86 LEU A CA 1
ATOM 648 C C . LEU A 1 86 ? 9.704 20.333 -6.031 1.00 87.25 86 LEU A C 1
ATOM 650 O O . LEU A 1 86 ? 9.549 19.113 -5.963 1.00 87.25 86 LEU A O 1
ATOM 654 N N . LEU A 1 87 ? 10.768 20.886 -6.618 1.00 87.38 87 LEU A N 1
ATOM 655 C CA . LEU A 1 87 ? 11.784 20.153 -7.368 1.00 87.38 87 LEU A CA 1
ATOM 656 C C . LEU A 1 87 ? 12.439 19.014 -6.563 1.00 87.38 87 LEU A C 1
ATOM 658 O O . LEU A 1 87 ? 12.475 17.910 -7.098 1.00 87.38 87 LEU A O 1
ATOM 662 N N . PRO A 1 88 ? 12.879 19.186 -5.299 1.00 86.81 88 PRO A N 1
ATOM 663 C CA . PRO A 1 88 ? 13.418 18.083 -4.500 1.00 86.81 88 PRO A CA 1
ATOM 664 C C . PRO A 1 88 ? 12.414 16.950 -4.282 1.00 86.81 88 PRO A C 1
ATOM 666 O O . PRO A 1 88 ? 12.768 15.785 -4.430 1.00 86.81 88 PRO A O 1
ATOM 669 N N . ALA A 1 89 ? 11.156 17.273 -3.967 1.00 88.88 89 ALA A N 1
ATOM 670 C CA . ALA A 1 89 ? 10.121 16.265 -3.747 1.00 88.88 89 ALA A CA 1
ATOM 671 C C . ALA A 1 89 ? 9.830 15.480 -5.034 1.00 88.88 89 ALA A C 1
ATOM 673 O O . ALA A 1 89 ? 9.788 14.251 -5.018 1.00 88.88 89 ALA A O 1
ATOM 674 N N . VAL A 1 90 ? 9.699 16.179 -6.165 1.00 91.56 90 VAL A N 1
ATOM 675 C CA . VAL A 1 90 ? 9.486 15.552 -7.477 1.00 91.56 90 VAL A CA 1
ATOM 676 C C . VAL A 1 90 ? 10.689 14.716 -7.890 1.00 91.56 90 VAL A C 1
ATOM 678 O O . VAL A 1 90 ? 10.505 13.607 -8.379 1.00 91.56 90 VAL A O 1
ATOM 681 N N . LEU A 1 91 ? 11.910 15.199 -7.662 1.00 91.56 91 LEU A N 1
ATOM 682 C CA . LEU A 1 91 ? 13.130 14.459 -7.969 1.00 91.56 91 LEU A CA 1
ATOM 683 C C . LEU A 1 91 ? 13.206 13.160 -7.155 1.00 91.56 91 LEU A C 1
ATOM 685 O O . LEU A 1 91 ? 13.501 12.105 -7.714 1.00 91.56 91 LEU A O 1
ATOM 689 N N . LEU A 1 92 ? 12.878 13.217 -5.861 1.00 90.44 92 LEU A N 1
ATOM 690 C CA . LEU A 1 92 ? 12.841 12.038 -4.994 1.00 90.44 92 LEU A CA 1
ATOM 691 C C . LEU A 1 92 ? 11.756 11.047 -5.409 1.00 90.44 92 LEU A C 1
ATOM 693 O O . LEU A 1 92 ? 12.026 9.850 -5.449 1.00 90.44 92 LEU A O 1
ATOM 697 N N . LEU A 1 93 ? 10.561 11.516 -5.776 1.00 93.56 93 LEU A N 1
ATOM 698 C CA . LEU A 1 93 ? 9.516 10.647 -6.326 1.00 93.56 93 LEU A CA 1
ATOM 699 C C . LEU A 1 93 ? 9.943 10.034 -7.663 1.00 93.56 93 LEU A C 1
ATOM 701 O O . LEU A 1 93 ? 9.714 8.852 -7.911 1.00 93.56 93 LEU A O 1
ATOM 705 N N . PHE A 1 94 ? 10.598 10.808 -8.523 1.00 92.00 94 PHE A N 1
ATOM 706 C CA . PHE A 1 94 ? 11.038 10.318 -9.819 1.00 92.00 94 PHE A CA 1
ATOM 707 C C . PHE A 1 94 ? 12.097 9.220 -9.667 1.00 92.00 94 PHE A C 1
ATOM 709 O O . PHE A 1 94 ? 11.963 8.148 -10.250 1.00 92.00 94 PHE A O 1
ATOM 716 N N . ILE A 1 95 ? 13.109 9.442 -8.829 1.00 92.06 95 ILE A N 1
ATOM 717 C CA . ILE A 1 95 ? 14.194 8.478 -8.599 1.00 92.06 95 ILE A CA 1
ATOM 718 C C . ILE A 1 95 ? 13.726 7.291 -7.745 1.00 92.06 95 ILE A C 1
ATOM 720 O O . ILE A 1 95 ? 14.123 6.160 -8.006 1.00 92.06 95 ILE A O 1
ATOM 724 N N . GLY A 1 96 ? 12.893 7.529 -6.731 1.00 88.19 96 GLY A N 1
ATOM 725 C CA . GLY A 1 96 ? 12.479 6.515 -5.759 1.00 88.19 96 GLY A CA 1
ATOM 726 C C . GLY A 1 96 ? 11.287 5.663 -6.188 1.00 88.19 96 GLY A C 1
ATOM 727 O O . GLY A 1 96 ? 11.153 4.536 -5.720 1.00 88.19 96 GLY A O 1
ATOM 728 N N . LEU A 1 97 ? 10.434 6.171 -7.081 1.00 93.62 97 LEU A N 1
ATOM 729 C CA . LEU A 1 97 ? 9.223 5.479 -7.525 1.00 93.62 97 LEU A CA 1
ATOM 730 C C . LEU A 1 97 ? 9.203 5.284 -9.042 1.00 93.62 97 LEU A C 1
ATOM 732 O O . LEU A 1 97 ? 9.080 4.153 -9.511 1.00 93.62 97 LEU A O 1
ATOM 736 N N . VAL A 1 98 ? 9.345 6.360 -9.820 1.00 94.94 98 VAL A N 1
ATOM 737 C CA . VAL A 1 98 ? 9.132 6.308 -11.279 1.00 94.94 98 VAL A CA 1
ATOM 738 C C . VAL A 1 98 ? 10.214 5.489 -11.980 1.00 94.94 98 VAL A C 1
ATOM 740 O O . VAL A 1 98 ? 9.889 4.576 -12.736 1.00 94.94 98 VAL A O 1
ATOM 743 N N . VAL A 1 99 ? 11.492 5.756 -11.704 1.00 94.25 99 VAL A N 1
ATOM 744 C CA . VAL A 1 99 ? 12.618 5.029 -12.312 1.00 94.25 99 VAL A CA 1
ATOM 745 C C . VAL A 1 99 ? 12.565 3.525 -11.990 1.00 94.25 99 VAL A C 1
ATOM 747 O O . VAL A 1 99 ? 12.612 2.734 -12.935 1.00 94.25 99 VAL A O 1
ATOM 750 N N . PRO A 1 100 ? 12.398 3.082 -10.724 1.00 96.06 100 PRO A N 1
ATOM 751 C CA . PRO A 1 100 ? 12.217 1.666 -10.403 1.00 96.06 100 PRO A CA 1
ATOM 752 C C . PRO A 1 100 ? 10.988 1.042 -11.066 1.00 96.06 100 PRO A C 1
ATOM 754 O O . PRO A 1 100 ? 11.057 -0.105 -11.505 1.00 96.06 100 PRO A O 1
ATOM 757 N N . THR A 1 101 ? 9.886 1.787 -11.189 1.00 97.06 101 THR A N 1
ATOM 758 C CA . THR A 1 101 ? 8.664 1.308 -11.854 1.00 97.06 101 THR A CA 1
ATOM 759 C C . THR A 1 101 ? 8.911 1.056 -13.337 1.00 97.06 101 THR A C 1
ATOM 761 O O . THR A 1 101 ? 8.655 -0.044 -13.818 1.00 97.06 101 THR A O 1
ATOM 764 N N . ILE A 1 102 ? 9.483 2.031 -14.051 1.00 96.25 102 ILE A N 1
ATOM 765 C CA . ILE A 1 102 ? 9.840 1.878 -15.469 1.00 96.25 102 ILE A CA 1
ATOM 766 C C . ILE A 1 102 ? 10.822 0.719 -15.637 1.00 96.25 102 ILE A C 1
ATOM 768 O O . ILE A 1 102 ? 10.631 -0.124 -16.509 1.00 96.25 102 ILE A O 1
ATOM 772 N N . ARG A 1 103 ? 11.838 0.625 -14.769 1.00 94.44 103 ARG A N 1
ATOM 773 C CA . ARG A 1 103 ? 12.791 -0.489 -14.787 1.00 94.44 103 ARG A CA 1
ATOM 774 C C . ARG A 1 103 ? 12.080 -1.830 -14.616 1.00 94.44 103 ARG A C 1
ATOM 776 O O . ARG A 1 103 ? 12.381 -2.754 -15.355 1.00 94.44 103 ARG A O 1
ATOM 783 N N . THR A 1 104 ? 11.129 -1.935 -13.694 1.00 95.00 104 THR A N 1
ATOM 784 C CA . THR A 1 104 ? 10.363 -3.170 -13.464 1.00 95.00 104 THR A CA 1
ATOM 785 C C . THR A 1 104 ? 9.509 -3.543 -14.676 1.00 95.00 104 THR A C 1
ATOM 787 O O . THR A 1 104 ? 9.466 -4.714 -15.033 1.00 95.00 104 THR A O 1
ATOM 790 N N . ILE A 1 105 ? 8.901 -2.562 -15.352 1.00 95.62 105 ILE A N 1
ATOM 791 C CA . ILE A 1 105 ? 8.136 -2.775 -16.595 1.00 95.62 105 ILE A CA 1
ATOM 792 C C . ILE A 1 105 ? 9.045 -3.244 -17.738 1.00 95.62 105 ILE A C 1
ATOM 794 O O . ILE A 1 105 ? 8.672 -4.113 -18.514 1.00 95.62 105 ILE A O 1
ATOM 798 N N . VAL A 1 106 ? 10.249 -2.682 -17.864 1.00 94.69 106 VAL A N 1
ATOM 799 C CA . VAL A 1 106 ? 11.210 -3.142 -18.877 1.00 94.69 106 VAL A CA 1
ATOM 800 C C . VAL A 1 106 ? 11.670 -4.565 -18.562 1.00 94.69 106 VAL A C 1
ATOM 802 O O . VAL A 1 106 ? 11.690 -5.406 -19.452 1.00 94.69 106 VAL A O 1
ATOM 805 N N . LEU A 1 107 ? 11.983 -4.856 -17.296 1.00 93.75 107 LEU A N 1
ATOM 806 C CA . LEU A 1 107 ? 12.420 -6.185 -16.862 1.00 93.75 107 LEU A CA 1
ATOM 807 C C . LEU A 1 107 ? 11.328 -7.249 -17.004 1.00 93.75 107 LEU A C 1
ATOM 809 O O . LEU A 1 107 ? 11.653 -8.394 -17.290 1.00 93.75 107 LEU A O 1
ATOM 813 N N . SER A 1 108 ? 10.046 -6.901 -16.855 1.00 94.38 108 SER A N 1
ATOM 814 C CA . SER A 1 108 ? 8.953 -7.860 -17.058 1.00 94.38 108 SER A CA 1
ATOM 815 C C . SER A 1 108 ? 8.794 -8.299 -18.518 1.00 94.38 108 SER A C 1
ATOM 817 O O . SER A 1 108 ? 8.168 -9.328 -18.769 1.00 94.38 108 SER A O 1
ATOM 819 N N . LEU A 1 109 ? 9.382 -7.560 -19.467 1.00 96.19 109 LEU A N 1
ATOM 820 C CA . LEU A 1 109 ? 9.461 -7.911 -20.892 1.00 96.19 109 LEU A CA 1
ATOM 821 C C . LEU A 1 109 ? 10.747 -8.680 -21.252 1.00 96.19 109 LEU A C 1
ATOM 823 O O . LEU A 1 109 ? 10.971 -9.018 -22.418 1.00 96.19 109 LEU A O 1
ATOM 827 N N . MET A 1 110 ? 11.613 -8.934 -20.271 1.00 95.06 110 MET A N 1
ATOM 828 C CA . MET A 1 110 ? 12.850 -9.698 -20.427 1.00 95.06 110 MET A CA 1
ATOM 829 C C . MET A 1 110 ? 12.702 -11.105 -19.841 1.00 95.06 110 MET A C 1
ATOM 831 O O . MET A 1 110 ? 11.746 -11.402 -19.130 1.00 95.06 110 MET A O 1
ATOM 835 N N . ASP A 1 111 ? 13.626 -12.002 -20.167 1.00 92.56 111 ASP A N 1
ATOM 836 C CA . ASP A 1 111 ? 13.662 -13.342 -19.587 1.00 92.56 111 ASP A CA 1
ATOM 837 C C . ASP A 1 111 ? 13.930 -13.312 -18.068 1.00 92.56 111 ASP A C 1
ATOM 839 O O . ASP A 1 111 ? 14.283 -12.287 -17.483 1.00 92.56 111 ASP A O 1
ATOM 843 N N . GLY A 1 112 ? 13.778 -14.460 -17.398 1.00 88.50 112 GLY A N 1
ATOM 844 C CA . GLY A 1 112 ? 13.928 -14.556 -15.939 1.00 88.50 112 GLY A CA 1
ATOM 845 C C . GLY A 1 112 ? 15.314 -14.171 -15.400 1.00 88.50 112 GLY A C 1
ATOM 846 O O . GLY A 1 112 ? 15.449 -13.936 -14.202 1.00 88.50 112 GLY A O 1
ATOM 847 N N . GLN A 1 113 ? 16.332 -14.089 -16.265 1.00 90.88 113 GLN A N 1
ATOM 848 C CA . GLN A 1 113 ? 17.678 -13.610 -15.925 1.00 90.88 113 GLN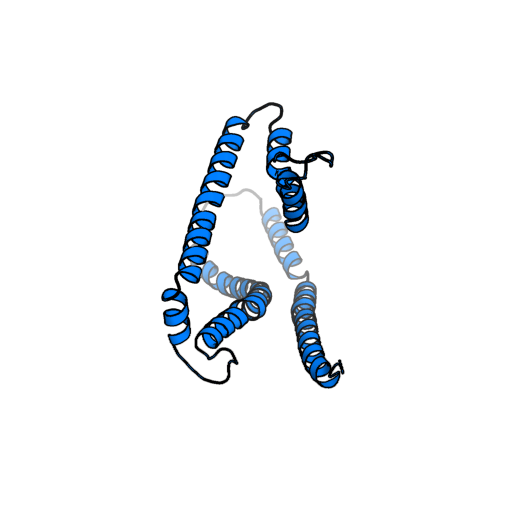 A CA 1
ATOM 849 C C . GLN A 1 113 ? 17.920 -12.150 -16.340 1.00 90.88 113 GLN A C 1
ATOM 85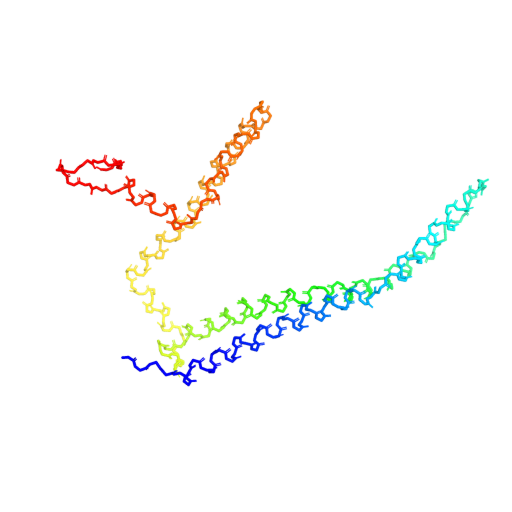1 O O . GLN A 1 113 ? 18.952 -11.578 -15.998 1.00 90.88 113 GLN A O 1
ATOM 856 N N . SER A 1 114 ? 16.955 -11.511 -17.010 1.00 90.12 114 SER A N 1
ATOM 857 C CA . SER A 1 114 ? 17.050 -10.141 -17.523 1.00 90.12 114 SER A CA 1
ATOM 858 C C . SER A 1 114 ? 18.199 -9.937 -18.520 1.00 90.12 114 SER A C 1
ATOM 860 O O . SER A 1 114 ? 18.790 -8.859 -18.585 1.00 90.12 114 SER A O 1
ATOM 862 N N . GLU A 1 115 ? 18.509 -10.967 -19.305 1.00 91.00 115 GLU A N 1
ATOM 863 C CA . GLU A 1 115 ? 19.564 -10.964 -20.322 1.00 91.00 115 GLU A CA 1
ATOM 864 C C . GLU A 1 115 ? 18.996 -10.842 -21.738 1.00 91.00 115 GLU A C 1
ATOM 866 O O . GLU A 1 115 ? 19.626 -10.244 -22.614 1.00 91.00 115 GLU A O 1
ATOM 871 N N . ARG A 1 116 ? 17.800 -11.390 -21.978 1.00 92.06 116 ARG A N 1
ATOM 872 C CA . ARG A 1 116 ? 17.177 -11.432 -23.309 1.00 92.06 116 ARG A CA 1
ATOM 873 C C . ARG A 1 116 ? 15.804 -10.787 -23.297 1.00 92.06 116 ARG A C 1
ATOM 875 O O . ARG A 1 116 ? 15.058 -10.905 -22.333 1.00 92.06 116 ARG A O 1
ATOM 882 N N . TRP A 1 117 ? 15.453 -10.127 -24.395 1.00 94.75 117 TRP A N 1
ATOM 883 C CA . TRP A 1 117 ? 14.114 -9.583 -24.599 1.00 94.75 117 TRP A CA 1
ATOM 884 C C . TRP A 1 117 ? 13.159 -10.693 -25.052 1.00 94.75 117 TRP A C 1
ATOM 886 O O . TRP A 1 117 ? 13.402 -11.313 -26.086 1.00 94.75 117 TRP A O 1
ATOM 896 N N . VAL A 1 118 ? 12.081 -10.923 -24.300 1.00 95.31 118 VAL A N 1
ATOM 897 C CA . VAL A 1 118 ? 11.044 -11.936 -24.599 1.00 95.31 118 VAL A CA 1
ATOM 898 C C . VAL A 1 118 ? 9.676 -11.308 -24.888 1.00 95.31 118 VAL A C 1
ATOM 900 O O . VAL A 1 118 ? 8.716 -12.001 -25.205 1.00 95.31 118 VAL A O 1
ATOM 903 N N . GLY A 1 119 ? 9.559 -9.979 -24.799 1.00 94.50 119 GLY A N 1
ATOM 904 C CA . GLY A 1 119 ? 8.311 -9.273 -25.068 1.00 94.50 119 GLY A CA 1
ATOM 905 C C . GLY A 1 119 ? 7.203 -9.692 -24.101 1.00 94.50 119 GLY A C 1
ATOM 906 O O . GLY A 1 119 ? 7.363 -9.583 -22.890 1.00 94.50 119 GLY A O 1
ATOM 907 N N . PHE A 1 120 ? 6.066 -10.151 -24.627 1.00 95.56 120 PHE A N 1
ATOM 908 C CA . PHE A 1 120 ? 4.885 -10.477 -23.817 1.00 95.56 120 PHE A CA 1
ATOM 909 C C . PHE A 1 120 ? 4.785 -11.948 -23.394 1.00 95.56 120 PHE A C 1
ATOM 911 O O . PHE A 1 120 ? 3.814 -12.315 -22.730 1.00 95.56 120 PHE A O 1
ATOM 918 N N . ASP A 1 121 ? 5.774 -12.781 -23.717 1.00 94.56 121 ASP A N 1
ATOM 919 C CA . ASP A 1 121 ? 5.722 -14.225 -23.452 1.00 94.56 121 ASP A CA 1
ATOM 920 C C . ASP A 1 121 ? 5.535 -14.542 -21.960 1.00 94.56 121 ASP A C 1
ATOM 922 O O . ASP A 1 121 ? 4.743 -15.415 -21.607 1.00 94.56 121 ASP A O 1
ATOM 926 N N . ASN A 1 122 ? 6.158 -13.762 -21.069 1.00 94.31 122 ASN A N 1
ATOM 927 C CA . ASN A 1 122 ? 5.969 -13.883 -19.617 1.00 94.31 122 ASN A CA 1
ATOM 928 C C . ASN A 1 122 ? 4.508 -13.677 -19.187 1.00 94.31 122 ASN A C 1
ATOM 930 O O . ASN A 1 122 ? 4.020 -14.350 -18.280 1.00 94.31 122 ASN A O 1
ATOM 934 N N . TYR A 1 123 ? 3.796 -12.754 -19.837 1.00 94.56 123 TYR A N 1
ATOM 935 C CA . TYR A 1 123 ? 2.393 -12.487 -19.537 1.00 94.56 123 TYR A CA 1
ATOM 936 C C . TYR A 1 123 ? 1.503 -13.613 -20.059 1.00 94.56 123 TYR A C 1
ATOM 938 O O . TYR A 1 123 ? 0.633 -14.081 -19.331 1.00 94.56 123 TYR A O 1
ATOM 946 N N . VAL A 1 124 ? 1.744 -14.102 -21.281 1.00 95.19 124 VAL A N 1
ATOM 947 C CA . VAL A 1 124 ? 1.017 -15.263 -21.831 1.00 95.19 124 VAL A CA 1
ATOM 948 C C . VAL A 1 124 ? 1.212 -16.491 -20.938 1.00 95.19 124 VAL A C 1
ATOM 950 O O . VAL A 1 124 ? 0.250 -17.184 -20.606 1.00 95.19 124 VAL A O 1
ATOM 953 N N . TRP A 1 125 ? 2.441 -16.729 -20.482 1.00 93.81 125 TRP A N 1
ATOM 954 C CA . TRP A 1 125 ? 2.757 -17.791 -19.530 1.00 93.81 125 TRP A CA 1
ATOM 955 C C . TRP A 1 125 ? 2.016 -17.615 -18.195 1.00 93.81 125 TRP A C 1
ATOM 957 O O . TRP A 1 125 ? 1.396 -18.559 -17.716 1.00 93.81 125 TRP A O 1
ATOM 967 N N . MET A 1 126 ? 1.986 -16.404 -17.628 1.00 93.81 126 MET A N 1
ATOM 968 C CA . MET A 1 126 ? 1.255 -16.124 -16.385 1.00 93.81 126 MET A CA 1
ATOM 969 C C . MET A 1 126 ? -0.257 -16.362 -16.539 1.00 93.81 126 MET A C 1
ATOM 971 O O . MET A 1 126 ? -0.881 -16.965 -15.669 1.00 93.81 126 MET A O 1
ATOM 975 N N . PHE A 1 127 ? -0.862 -15.905 -17.638 1.00 95.75 127 PHE A N 1
ATOM 976 C CA . PHE A 1 127 ? -2.308 -16.022 -17.859 1.00 95.75 127 PHE A CA 1
ATOM 977 C C . PHE A 1 127 ? -2.756 -17.398 -18.368 1.00 95.75 127 PHE A C 1
ATOM 979 O O . PHE A 1 127 ? -3.956 -17.657 -18.403 1.00 95.75 127 PHE A O 1
ATOM 986 N N . SER A 1 128 ? -1.829 -18.282 -18.741 1.00 95.94 128 SER A N 1
ATOM 987 C CA . SER A 1 128 ? -2.139 -19.665 -19.135 1.00 95.94 128 SER A CA 1
ATOM 988 C C . SER A 1 128 ? -2.123 -20.654 -17.966 1.00 95.94 128 SER A C 1
ATOM 990 O O . SER A 1 128 ? -2.518 -21.803 -18.143 1.00 95.94 128 SER A O 1
ATOM 992 N N . GLN A 1 129 ? -1.701 -20.226 -16.773 1.00 96.31 129 GLN A N 1
ATOM 993 C CA . GLN A 1 129 ? -1.658 -21.077 -15.585 1.00 96.31 129 GLN A CA 1
ATOM 994 C C . GLN A 1 129 ? -2.864 -20.868 -14.676 1.00 96.31 129 GLN A C 1
ATOM 996 O O . GLN A 1 129 ? -3.075 -19.774 -14.145 1.00 96.31 129 GLN A O 1
ATOM 1001 N N . ASP A 1 130 ? -3.584 -21.954 -14.396 1.00 96.00 130 ASP A N 1
ATOM 1002 C CA . ASP A 1 130 ? -4.748 -21.941 -13.505 1.00 96.00 130 ASP A CA 1
ATOM 1003 C C . ASP A 1 130 ? -4.410 -21.440 -12.093 1.00 96.00 130 ASP A C 1
ATOM 1005 O O . ASP A 1 130 ? -5.184 -20.691 -11.495 1.00 96.00 130 ASP A O 1
ATOM 1009 N N . GLU A 1 131 ? -3.234 -21.794 -11.567 1.00 96.06 131 GLU A N 1
ATOM 1010 C CA . GLU A 1 131 ? -2.775 -21.340 -10.250 1.00 96.06 131 GLU A CA 1
ATOM 1011 C C . GLU A 1 131 ? -2.584 -19.815 -10.210 1.00 96.06 131 GLU A C 1
ATOM 1013 O O . GLU A 1 131 ? -3.079 -19.143 -9.301 1.00 96.06 131 GLU A O 1
ATOM 1018 N N . SER A 1 132 ? -1.951 -19.247 -11.241 1.00 95.38 132 SER A N 1
ATOM 1019 C CA . SER A 1 132 ? -1.744 -17.799 -11.367 1.00 95.38 132 SER A CA 1
ATOM 1020 C C . SER A 1 132 ? -3.073 -17.046 -11.474 1.00 95.38 132 SER A C 1
ATOM 1022 O O . SER A 1 132 ? -3.264 -16.019 -10.816 1.00 95.38 132 SER A O 1
ATOM 1024 N N . LEU A 1 133 ? -4.030 -17.573 -12.245 1.00 96.25 133 LEU A N 1
ATOM 1025 C CA . LEU A 1 133 ? -5.375 -17.002 -12.360 1.00 96.25 133 LEU A CA 1
ATOM 1026 C C . LEU A 1 133 ? -6.158 -17.088 -11.046 1.00 96.25 133 LEU A C 1
ATOM 1028 O O . LEU A 1 133 ? -6.877 -16.148 -10.698 1.00 96.25 133 LEU A O 1
ATOM 1032 N N . LEU A 1 134 ? -6.005 -18.179 -10.290 1.00 97.12 134 LEU A N 1
ATOM 1033 C CA . LEU A 1 134 ? -6.628 -18.340 -8.977 1.00 97.12 134 LEU A CA 1
ATOM 1034 C C . LEU A 1 134 ? -6.100 -17.293 -7.992 1.00 97.12 134 LEU A C 1
ATOM 1036 O O . LEU A 1 134 ? -6.898 -16.614 -7.339 1.00 97.12 134 LEU A O 1
ATOM 1040 N N . VAL A 1 135 ? -4.778 -17.119 -7.915 1.00 97.06 135 VAL A N 1
ATOM 1041 C CA . VAL A 1 135 ? -4.143 -16.105 -7.057 1.00 97.06 135 VAL A CA 1
ATOM 1042 C C . VAL A 1 135 ? -4.570 -14.697 -7.469 1.00 97.06 135 VAL A C 1
ATOM 1044 O O . VAL A 1 135 ? -4.937 -13.892 -6.608 1.00 97.06 135 VAL A O 1
ATOM 1047 N N . LEU A 1 136 ? -4.591 -14.403 -8.773 1.00 96.44 136 LEU A N 1
ATOM 1048 C CA . LEU A 1 136 ? -5.008 -13.105 -9.297 1.00 96.44 136 LEU A CA 1
ATOM 1049 C C . LEU A 1 136 ? -6.476 -12.807 -8.966 1.00 96.44 136 LEU A C 1
ATOM 1051 O O . LEU A 1 136 ? -6.776 -11.733 -8.446 1.00 96.44 136 LEU A O 1
ATOM 1055 N N . ARG A 1 137 ? -7.383 -13.764 -9.201 1.00 97.00 137 ARG A N 1
ATOM 1056 C CA . ARG A 1 137 ? -8.811 -13.635 -8.875 1.00 97.00 137 ARG A CA 1
ATOM 1057 C C . ARG A 1 137 ? -9.014 -13.410 -7.383 1.00 97.00 137 ARG A C 1
ATOM 1059 O O . ARG A 1 137 ? -9.743 -12.498 -7.008 1.00 97.00 137 ARG A O 1
ATOM 1066 N N . ASN A 1 138 ? -8.366 -14.209 -6.539 1.00 97.50 138 ASN A N 1
ATOM 1067 C CA . ASN A 1 138 ? -8.473 -14.052 -5.093 1.00 97.50 138 ASN A CA 1
ATOM 1068 C C . ASN A 1 138 ? -7.969 -12.669 -4.667 1.00 97.50 138 ASN A C 1
ATOM 1070 O O . ASN A 1 138 ? -8.667 -11.963 -3.947 1.00 97.50 138 ASN A O 1
ATOM 1074 N N . THR A 1 139 ? -6.817 -12.233 -5.174 1.00 97.00 139 THR A N 1
ATOM 1075 C CA . THR A 1 139 ? -6.263 -10.906 -4.867 1.00 97.00 139 THR A CA 1
ATOM 1076 C C . THR A 1 139 ? -7.204 -9.782 -5.304 1.00 97.00 139 THR A C 1
ATOM 1078 O O . THR A 1 139 ? -7.461 -8.871 -4.524 1.00 97.00 139 THR A O 1
ATOM 1081 N N . LEU A 1 140 ? -7.780 -9.866 -6.507 1.00 97.50 140 LEU A N 1
ATOM 1082 C CA . LEU A 1 140 ? -8.780 -8.914 -7.008 1.00 97.50 140 LEU A CA 1
ATOM 1083 C C . LEU A 1 140 ? -10.023 -8.856 -6.117 1.00 97.50 140 LEU A C 1
ATOM 1085 O O . LEU A 1 140 ? -10.474 -7.767 -5.765 1.00 97.50 140 LEU A O 1
ATOM 1089 N N . ILE A 1 141 ? -10.546 -10.017 -5.717 1.00 97.94 141 ILE A N 1
ATOM 1090 C CA . ILE A 1 141 ? -11.679 -10.111 -4.793 1.00 97.94 141 ILE A CA 1
ATOM 1091 C C . ILE A 1 141 ? -11.335 -9.411 -3.473 1.00 97.94 141 ILE A C 1
ATOM 1093 O O . ILE A 1 141 ? -12.119 -8.591 -3.004 1.00 97.94 141 ILE A O 1
ATOM 1097 N N . TRP A 1 142 ? -10.156 -9.667 -2.901 1.00 97.38 142 TRP A N 1
ATOM 1098 C CA . TRP A 1 142 ? -9.714 -9.041 -1.651 1.00 97.38 142 TRP A CA 1
ATOM 1099 C C . TRP A 1 142 ? -9.527 -7.522 -1.776 1.00 97.38 142 TRP A C 1
ATOM 1101 O O . TRP A 1 142 ? -10.014 -6.780 -0.924 1.00 97.38 142 TRP A O 1
ATOM 1111 N N . VAL A 1 143 ? -8.879 -7.049 -2.845 1.00 97.88 143 VAL A N 1
ATOM 1112 C CA . VAL A 1 143 ? -8.625 -5.617 -3.100 1.00 97.88 143 VAL A CA 1
ATOM 1113 C C . VAL A 1 143 ? -9.920 -4.827 -3.288 1.00 97.88 143 VAL A C 1
ATOM 1115 O O . VAL A 1 143 ? -9.960 -3.646 -2.956 1.00 97.88 143 VAL A O 1
ATOM 1118 N N . ILE A 1 144 ? -10.984 -5.454 -3.790 1.00 97.69 144 ILE A N 1
ATOM 1119 C CA . ILE A 1 144 ? -12.282 -4.795 -3.969 1.00 97.69 144 ILE A CA 1
ATOM 1120 C C . ILE A 1 144 ? -13.140 -4.934 -2.709 1.00 97.69 144 ILE A C 1
ATOM 1122 O O . ILE A 1 144 ? -13.609 -3.934 -2.167 1.00 97.69 144 ILE A O 1
ATOM 1126 N N . LEU A 1 145 ? -13.353 -6.163 -2.231 1.00 98.12 145 LEU A N 1
ATOM 1127 C CA . LEU A 1 145 ? -14.300 -6.430 -1.150 1.00 98.12 145 LEU A CA 1
ATOM 1128 C C . LEU A 1 145 ? -13.840 -5.849 0.181 1.00 98.12 145 LEU A C 1
ATOM 1130 O O . LEU A 1 145 ? -14.655 -5.261 0.886 1.00 98.12 145 LEU A O 1
ATOM 1134 N N . VAL A 1 146 ? -12.562 -5.990 0.544 1.00 96.38 146 VAL A N 1
ATOM 1135 C CA . VAL A 1 146 ? -12.114 -5.583 1.882 1.00 96.38 146 VAL A CA 1
ATOM 1136 C C . VAL A 1 146 ? -12.170 -4.074 2.079 1.00 96.38 146 VAL A C 1
ATOM 1138 O O . VAL A 1 146 ? -12.788 -3.663 3.060 1.00 96.38 146 VAL A O 1
ATOM 1141 N N . PRO A 1 147 ? -11.617 -3.225 1.191 1.00 96.62 147 PRO A N 1
ATOM 1142 C CA . PRO A 1 147 ? -11.757 -1.780 1.340 1.00 96.62 147 PRO A CA 1
ATOM 1143 C C . PRO A 1 147 ? -13.218 -1.342 1.297 1.00 96.62 147 PRO A C 1
ATOM 1145 O O . PRO A 1 147 ? -13.624 -0.520 2.110 1.00 96.62 147 PRO A O 1
ATOM 1148 N N . LEU A 1 148 ? -14.035 -1.931 0.417 1.00 98.00 148 LEU A N 1
ATOM 1149 C CA . LEU A 1 148 ? -15.450 -1.583 0.322 1.00 98.00 148 LEU A CA 1
ATOM 1150 C C . LEU A 1 148 ? -16.191 -1.888 1.627 1.00 98.00 148 LEU A C 1
ATOM 1152 O O . LEU A 1 148 ? -16.888 -1.017 2.147 1.00 98.00 148 LEU A O 1
ATOM 1156 N N . LEU A 1 149 ? -16.014 -3.086 2.188 1.00 97.56 149 LEU A N 1
ATOM 1157 C CA . LEU A 1 149 ? -16.634 -3.473 3.454 1.00 97.56 149 LEU A CA 1
ATOM 1158 C C . LEU A 1 149 ? -16.079 -2.658 4.626 1.00 97.56 149 LEU A C 1
ATOM 1160 O O . LEU A 1 149 ? -16.858 -2.113 5.403 1.00 97.56 149 LEU A O 1
ATOM 1164 N N . ALA A 1 150 ? -14.757 -2.514 4.732 1.00 94.00 150 ALA A N 1
ATOM 1165 C CA . ALA A 1 150 ? -14.116 -1.769 5.813 1.00 94.00 150 ALA A CA 1
ATOM 1166 C C . ALA A 1 150 ? -14.515 -0.286 5.807 1.00 94.00 150 ALA A C 1
ATOM 1168 O O . ALA A 1 150 ? -14.867 0.260 6.853 1.00 94.00 150 ALA A O 1
ATOM 1169 N N . THR A 1 151 ? -14.526 0.363 4.638 1.00 95.06 151 THR A N 1
ATOM 1170 C CA . THR A 1 151 ? -14.970 1.755 4.496 1.00 95.06 151 THR A CA 1
ATOM 1171 C C . THR A 1 151 ? -16.467 1.889 4.744 1.00 95.06 151 THR A C 1
ATOM 1173 O O . THR A 1 151 ? -16.864 2.822 5.432 1.00 95.06 151 THR A O 1
ATOM 1176 N N . SER A 1 152 ? -17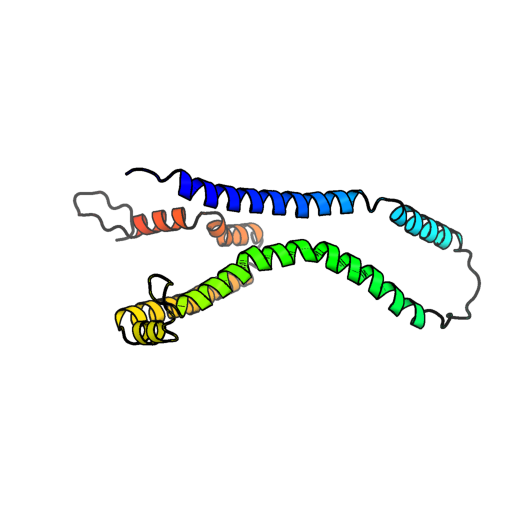.297 0.963 4.255 1.00 96.81 152 SER A N 1
ATOM 1177 C CA . SER A 1 152 ? -18.747 1.008 4.497 1.00 96.81 152 SER A CA 1
ATOM 1178 C C . SER A 1 152 ? -19.068 0.881 5.985 1.00 96.81 152 SER A C 1
ATOM 1180 O O . SER A 1 152 ? -19.780 1.719 6.532 1.00 96.81 152 SER A O 1
ATOM 1182 N N . VAL A 1 153 ? -18.496 -0.117 6.664 1.00 95.12 153 VAL A N 1
ATOM 1183 C CA . VAL A 1 153 ? -18.680 -0.326 8.108 1.00 95.12 153 VAL A CA 1
ATOM 1184 C C . VAL A 1 153 ? -18.132 0.859 8.902 1.00 95.12 153 VAL A C 1
ATOM 1186 O O . VAL A 1 153 ? -18.824 1.376 9.778 1.00 95.12 153 VAL A O 1
ATOM 1189 N N . GLY A 1 154 ? -16.928 1.334 8.571 1.00 93.00 154 GLY A N 1
ATOM 1190 C CA . GLY A 1 154 ? -16.316 2.488 9.228 1.00 93.00 154 GLY A CA 1
ATOM 1191 C C . GLY A 1 154 ? -17.130 3.771 9.054 1.00 93.00 154 GLY A C 1
ATOM 1192 O O . GLY A 1 154 ? -17.300 4.519 10.014 1.00 93.00 154 GLY A O 1
ATOM 1193 N N . LEU A 1 155 ? -17.688 4.005 7.863 1.00 93.88 155 LEU A N 1
ATOM 1194 C CA . LEU A 1 155 ? -18.537 5.160 7.578 1.00 93.88 155 LEU A CA 1
ATOM 1195 C C . LEU A 1 155 ? -19.873 5.075 8.320 1.00 93.88 155 LEU A C 1
ATOM 1197 O O . LEU A 1 155 ? -20.266 6.048 8.958 1.00 93.88 155 LEU A O 1
ATOM 1201 N N . ILE A 1 156 ? -20.546 3.919 8.283 1.00 95.00 156 ILE A N 1
ATOM 1202 C CA . ILE A 1 156 ? -21.797 3.690 9.025 1.00 95.00 156 ILE A CA 1
ATOM 1203 C C . ILE A 1 156 ? -21.569 3.945 10.518 1.00 95.00 156 ILE A C 1
ATOM 1205 O O . ILE A 1 156 ? -22.319 4.696 11.140 1.00 95.00 156 ILE A O 1
ATOM 1209 N N . TYR A 1 157 ? -20.503 3.375 11.081 1.00 93.00 157 TYR A N 1
ATOM 1210 C CA . TYR A 1 157 ? -20.133 3.581 12.477 1.00 93.00 157 TYR A CA 1
ATOM 1211 C C . TYR A 1 157 ? -19.833 5.056 12.785 1.00 93.00 157 TYR A C 1
ATOM 1213 O O . TYR A 1 157 ? -20.343 5.592 13.766 1.00 93.00 157 TYR A O 1
ATOM 1221 N N . ALA A 1 158 ? -19.055 5.736 11.937 1.00 90.06 158 ALA A N 1
ATOM 1222 C CA . ALA A 1 158 ? -18.711 7.143 12.126 1.00 90.06 158 ALA A CA 1
ATOM 1223 C C . ALA A 1 158 ? -19.947 8.054 12.123 1.00 90.06 158 ALA A C 1
ATOM 1225 O O . ALA A 1 158 ? -20.018 8.967 12.940 1.00 90.06 158 ALA A O 1
ATOM 1226 N N . VAL A 1 159 ? -20.919 7.785 11.245 1.00 92.06 159 VAL A N 1
ATOM 1227 C CA . VAL A 1 159 ? -22.181 8.535 11.169 1.00 92.06 159 VAL A CA 1
ATOM 1228 C C . VAL A 1 159 ? -23.069 8.264 12.385 1.00 92.06 159 VAL A C 1
ATOM 1230 O O . VAL A 1 159 ? -23.651 9.198 12.924 1.00 92.06 159 VAL A O 1
ATOM 1233 N N . LEU A 1 160 ? -23.159 7.014 12.851 1.00 91.69 160 LEU A N 1
ATOM 1234 C CA . LEU A 1 160 ? -23.955 6.654 14.035 1.00 91.69 160 LEU A CA 1
ATOM 1235 C C . LEU A 1 160 ? -23.424 7.286 15.327 1.00 91.69 160 LEU A C 1
ATOM 1237 O O . LEU A 1 160 ? -24.189 7.580 16.242 1.00 91.69 160 LEU A O 1
ATOM 1241 N N . VAL A 1 161 ? -22.108 7.452 15.412 1.00 92.19 161 VAL A N 1
ATOM 1242 C CA . VAL A 1 161 ? -21.414 8.005 16.579 1.00 92.19 161 VAL A CA 1
ATOM 1243 C C . VAL A 1 161 ? -21.352 9.537 16.542 1.00 92.19 161 VAL A C 1
ATOM 1245 O O . VAL A 1 161 ? -21.073 10.161 17.570 1.00 92.19 161 VAL A O 1
ATOM 1248 N N . ASP A 1 162 ? -21.620 10.152 15.390 1.00 88.00 162 ASP A N 1
ATOM 1249 C CA . ASP A 1 162 ? -21.596 11.603 15.222 1.00 88.00 162 ASP A CA 1
ATOM 1250 C C . ASP A 1 162 ? -22.550 12.276 16.227 1.00 88.00 162 ASP A C 1
ATOM 1252 O O . ASP A 1 162 ? -23.727 11.921 16.321 1.00 88.00 162 ASP A O 1
ATOM 1256 N N . ARG A 1 163 ? -22.041 13.240 17.011 1.00 83.44 163 ARG A N 1
ATOM 1257 C CA . ARG A 1 163 ? -22.753 13.944 18.104 1.00 83.44 163 ARG A CA 1
ATOM 1258 C C . ARG A 1 163 ? -23.042 13.135 19.373 1.00 83.44 163 ARG A C 1
ATOM 1260 O O . ARG A 1 163 ? -23.731 13.637 20.267 1.00 83.44 163 ARG A O 1
ATOM 1267 N N . ALA A 1 164 ? -22.513 11.922 19.517 1.00 88.25 164 ALA A N 1
ATOM 1268 C CA . ALA A 1 164 ? -22.581 11.205 20.787 1.00 88.25 164 ALA A CA 1
ATOM 1269 C C . ALA A 1 164 ? -21.701 11.883 21.855 1.00 88.25 164 ALA A C 1
ATOM 1271 O O . ALA A 1 164 ? -20.612 12.380 21.575 1.00 88.25 164 ALA A O 1
ATOM 1272 N N . ARG A 1 165 ? -22.105 11.816 23.132 1.00 86.06 165 ARG A N 1
ATOM 1273 C CA . ARG A 1 165 ? -21.305 12.349 24.260 1.00 86.06 165 ARG A CA 1
ATOM 1274 C C . ARG A 1 165 ? -19.889 11.748 24.338 1.00 86.06 165 ARG A C 1
ATOM 1276 O O . ARG A 1 165 ? -18.986 12.383 24.873 1.00 86.06 165 ARG A O 1
ATOM 1283 N N . PHE A 1 166 ? -19.701 10.542 23.798 1.00 90.38 166 PHE A N 1
ATOM 1284 C CA . PHE A 1 166 ? -18.431 9.806 23.773 1.00 90.38 166 PHE A CA 1
ATOM 1285 C C . PHE A 1 166 ? -17.840 9.662 22.361 1.00 90.38 166 PHE A C 1
ATOM 1287 O O . PHE A 1 166 ? -17.061 8.742 22.115 1.00 90.38 166 PHE A O 1
ATOM 1294 N N . GLU A 1 167 ? -18.183 10.563 21.435 1.00 90.62 167 GLU A N 1
ATOM 1295 C CA . GLU A 1 167 ? -17.738 10.530 20.034 1.00 90.62 167 GLU A CA 1
ATOM 1296 C C . GLU A 1 167 ? -16.218 10.343 19.887 1.00 90.62 167 GLU A C 1
ATOM 1298 O O . GLU A 1 167 ? -15.763 9.493 19.123 1.00 90.62 167 GLU A O 1
ATOM 1303 N N . SER A 1 168 ? -15.428 11.088 20.666 1.00 87.50 168 SER A N 1
ATOM 1304 C CA . SER A 1 168 ? -13.960 11.016 20.630 1.00 87.50 168 SER A CA 1
ATOM 1305 C C . SER A 1 168 ? -13.428 9.624 20.996 1.00 87.50 168 SER A C 1
ATOM 1307 O O . SER A 1 168 ? -12.571 9.084 20.300 1.00 87.50 168 SER A O 1
ATOM 1309 N N . LEU A 1 169 ? -13.986 8.994 22.037 1.00 92.06 169 LEU A N 1
ATOM 1310 C CA . LEU A 1 169 ? -13.588 7.648 22.459 1.00 92.06 169 LEU A CA 1
ATOM 1311 C C . LEU A 1 169 ? -13.993 6.599 21.419 1.00 92.06 169 LEU A C 1
ATOM 1313 O O . LEU A 1 169 ? -13.201 5.732 21.063 1.00 92.06 169 LEU A O 1
ATOM 1317 N N . ALA A 1 170 ? -15.215 6.700 20.902 1.00 90.00 170 ALA A N 1
ATOM 1318 C CA . ALA A 1 170 ? -15.728 5.783 19.897 1.00 90.00 170 ALA A CA 1
ATOM 1319 C C . ALA A 1 170 ? -14.927 5.858 18.582 1.00 90.00 170 ALA A C 1
ATOM 1321 O O . ALA A 1 170 ? -14.617 4.810 18.009 1.00 90.00 170 ALA A O 1
ATOM 1322 N N . LYS A 1 171 ? -14.518 7.060 18.146 1.00 88.94 171 LYS A N 1
ATOM 1323 C CA . LYS A 1 171 ? -13.586 7.252 17.021 1.00 88.94 171 LYS A CA 1
ATOM 1324 C C . LYS A 1 171 ? -12.192 6.700 17.345 1.00 88.94 171 LYS A C 1
ATOM 1326 O O . LYS A 1 171 ? -11.606 6.005 16.523 1.00 88.94 171 LYS A O 1
ATOM 1331 N N . ALA A 1 172 ? -11.672 6.929 18.549 1.00 90.50 172 ALA A N 1
ATOM 1332 C CA . ALA A 1 172 ? -10.372 6.389 18.948 1.00 90.50 172 ALA A CA 1
ATOM 1333 C C . ALA A 1 172 ? -10.335 4.850 18.915 1.00 90.50 172 ALA A C 1
ATOM 1335 O O . ALA A 1 172 ? -9.361 4.283 18.432 1.00 90.50 172 ALA A O 1
ATOM 1336 N N . LEU A 1 173 ? -11.397 4.170 19.364 1.00 91.81 173 LEU A N 1
ATOM 1337 C CA . LEU A 1 173 ? -11.475 2.704 19.361 1.00 91.81 173 LEU A CA 1
ATOM 1338 C C . LEU A 1 173 ? -11.455 2.109 17.948 1.00 91.81 173 LEU A C 1
ATOM 1340 O O . LEU A 1 173 ? -10.755 1.126 17.724 1.00 91.81 173 LEU A O 1
ATOM 1344 N N . ILE A 1 174 ? -12.173 2.708 16.990 1.00 88.25 174 ILE A N 1
ATOM 1345 C CA . ILE A 1 174 ? -12.190 2.202 15.607 1.00 88.25 174 ILE A CA 1
ATOM 1346 C C . ILE A 1 174 ? -10.862 2.457 14.877 1.00 88.25 174 ILE A C 1
ATOM 1348 O O . ILE A 1 174 ? -10.484 1.675 14.008 1.00 88.25 174 ILE A O 1
ATOM 1352 N N . PHE A 1 175 ? -10.120 3.505 15.256 1.00 88.06 175 PHE A N 1
ATOM 1353 C CA . PHE A 1 175 ? -8.784 3.784 14.718 1.00 88.06 175 PHE A CA 1
ATOM 1354 C C . PHE A 1 175 ? -7.651 3.091 15.482 1.00 88.06 175 PHE A C 1
ATOM 1356 O O . PHE A 1 175 ? -6.562 2.949 14.939 1.00 88.06 175 PHE A O 1
ATOM 1363 N N . MET A 1 176 ? -7.878 2.604 16.704 1.00 92.44 176 MET A N 1
ATOM 1364 C CA . MET A 1 176 ? -6.856 1.931 17.515 1.00 92.44 176 MET A CA 1
ATOM 1365 C C . MET A 1 176 ? -6.090 0.826 16.760 1.00 92.44 176 MET A C 1
ATOM 1367 O O . MET A 1 176 ? -4.864 0.781 16.887 1.00 92.44 176 MET A O 1
ATOM 1371 N N . PRO A 1 177 ? -6.724 -0.026 15.927 1.00 87.44 177 PRO A N 1
ATOM 1372 C CA . PRO A 1 177 ? -6.004 -1.064 15.193 1.00 87.44 177 PRO A CA 1
ATOM 1373 C C . PRO A 1 177 ? -4.968 -0.527 14.199 1.00 87.44 177 PRO A C 1
ATOM 1375 O O . PRO A 1 177 ? -4.038 -1.246 13.853 1.00 87.44 177 PRO A O 1
ATOM 1378 N N . THR A 1 178 ? -5.059 0.727 13.746 1.00 91.44 178 THR A N 1
ATOM 1379 C CA . THR A 1 178 ? -4.036 1.289 12.846 1.00 91.44 178 THR A CA 1
ATOM 1380 C C . THR A 1 178 ? -2.712 1.553 13.562 1.00 91.44 178 THR A C 1
ATOM 1382 O O . THR A 1 178 ? -1.708 1.814 12.905 1.00 91.44 178 THR A O 1
ATOM 1385 N N . ALA A 1 179 ? -2.699 1.512 14.900 1.00 91.12 179 ALA A N 1
ATOM 1386 C CA . ALA A 1 179 ? -1.496 1.687 15.705 1.00 91.12 179 ALA A CA 1
ATOM 1387 C C . ALA A 1 179 ? -0.651 0.406 15.815 1.00 91.12 179 ALA A C 1
ATOM 1389 O O . ALA A 1 179 ? 0.532 0.489 16.147 1.00 91.12 179 ALA A O 1
ATOM 1390 N N . ILE A 1 180 ? -1.227 -0.774 15.550 1.00 93.06 180 ILE A N 1
ATOM 1391 C CA . ILE A 1 180 ? -0.481 -2.037 15.580 1.00 93.06 180 ILE A CA 1
ATOM 1392 C C . ILE A 1 180 ? 0.180 -2.318 14.226 1.00 93.06 180 ILE A C 1
ATOM 1394 O O . ILE A 1 180 ? -0.335 -1.962 13.168 1.00 93.06 180 ILE A O 1
ATOM 1398 N N . SER A 1 181 ? 1.339 -2.980 14.245 1.00 95.81 181 SER A N 1
ATOM 1399 C CA . SER A 1 181 ? 2.030 -3.364 13.011 1.00 95.81 181 SER A CA 1
ATOM 1400 C C . SER A 1 181 ? 1.296 -4.499 12.293 1.00 95.81 181 SER A C 1
ATOM 1402 O O . SER A 1 181 ? 0.720 -5.382 12.931 1.00 95.81 181 SER A O 1
ATOM 1404 N N . PHE A 1 182 ? 1.387 -4.541 10.960 1.00 92.62 182 PHE A N 1
ATOM 1405 C CA . PHE A 1 182 ? 0.827 -5.648 10.175 1.00 92.62 182 PHE A CA 1
ATOM 1406 C C . PHE A 1 182 ? 1.417 -7.009 10.566 1.00 92.62 182 PHE A C 1
ATOM 1408 O O . PHE A 1 182 ? 0.705 -8.010 10.572 1.00 92.62 182 PHE A O 1
ATOM 1415 N N . VAL A 1 183 ? 2.696 -7.047 10.954 1.00 95.31 183 VAL A N 1
ATOM 1416 C CA . VAL A 1 183 ? 3.345 -8.269 11.455 1.00 95.31 183 VAL A CA 1
ATOM 1417 C C . VAL A 1 183 ? 2.705 -8.722 12.769 1.00 95.31 183 VAL A C 1
ATOM 141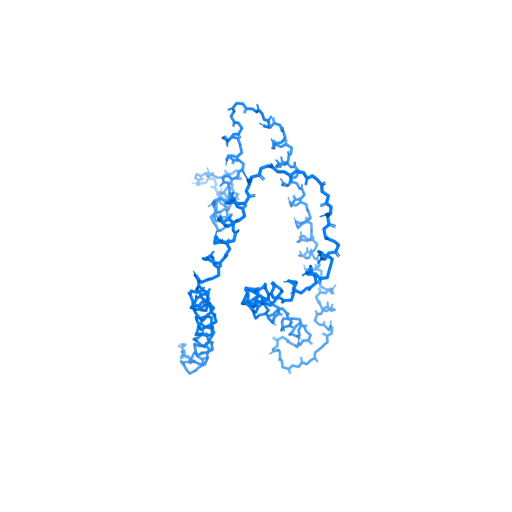9 O O . VAL A 1 183 ? 2.358 -9.893 12.907 1.00 95.31 183 VAL A O 1
ATOM 1422 N N . GLY A 1 184 ? 2.496 -7.800 13.714 1.00 94.62 184 GLY A N 1
ATOM 1423 C CA . GLY A 1 184 ? 1.832 -8.096 14.984 1.00 94.62 184 GLY A CA 1
ATOM 1424 C C . GLY A 1 184 ? 0.393 -8.566 14.779 1.00 94.62 184 GLY A C 1
ATOM 1425 O O . GLY A 1 184 ? 0.010 -9.606 15.311 1.00 94.62 184 GLY A O 1
ATOM 1426 N N . ALA A 1 185 ? -0.370 -7.862 13.938 1.00 93.94 185 ALA A N 1
ATOM 1427 C CA . ALA A 1 185 ? -1.723 -8.261 13.560 1.00 93.94 185 ALA A CA 1
ATOM 1428 C C . ALA A 1 185 ? -1.752 -9.683 12.972 1.00 93.94 185 ALA A C 1
ATOM 1430 O O . ALA A 1 185 ? -2.576 -10.499 13.379 1.00 93.94 185 ALA A O 1
ATOM 1431 N N . GLY A 1 186 ? -0.816 -10.008 12.074 1.00 94.69 186 GLY A N 1
ATOM 1432 C CA . GLY A 1 186 ? -0.697 -11.342 11.485 1.00 94.69 186 GLY A CA 1
ATOM 1433 C C . GLY A 1 186 ? -0.423 -12.438 12.518 1.00 94.69 186 GLY A C 1
ATOM 1434 O O . GLY A 1 186 ? -1.029 -13.504 12.456 1.00 94.69 186 GLY A O 1
ATOM 1435 N N . ILE A 1 187 ? 0.441 -12.177 13.503 1.00 93.50 187 ILE A N 1
ATOM 1436 C CA . ILE A 1 187 ? 0.733 -13.128 14.587 1.00 93.50 187 ILE A CA 1
ATOM 1437 C C . ILE A 1 187 ? -0.490 -13.332 15.487 1.00 93.50 187 ILE A C 1
ATOM 1439 O O . ILE A 1 187 ? -0.816 -14.474 15.810 1.00 93.50 187 ILE A O 1
ATOM 1443 N N . ILE A 1 188 ? -1.183 -12.252 15.861 1.00 92.94 188 ILE A N 1
ATOM 1444 C CA . ILE A 1 188 ? -2.403 -12.322 16.678 1.00 92.94 188 ILE A CA 1
ATOM 1445 C C . ILE A 1 188 ? -3.432 -13.213 15.981 1.00 92.94 188 ILE A C 1
ATOM 1447 O O . ILE A 1 188 ? -3.877 -14.202 16.557 1.00 92.94 188 ILE A O 1
ATOM 1451 N N . TRP A 1 189 ? -3.746 -12.924 14.717 1.00 92.62 189 TRP A N 1
ATOM 1452 C CA . TRP A 1 189 ? -4.725 -13.706 13.963 1.00 92.62 189 TRP A CA 1
ATOM 1453 C C . TRP A 1 189 ? -4.279 -15.147 13.712 1.00 92.62 189 TRP A C 1
ATOM 1455 O O . TRP A 1 189 ? -5.111 -16.051 13.748 1.00 92.62 189 TRP A O 1
ATOM 1465 N N . LYS A 1 190 ? -2.975 -15.395 13.535 1.00 91.38 190 LYS A N 1
ATOM 1466 C CA . LYS A 1 190 ? -2.436 -16.758 13.455 1.00 91.38 190 LYS A CA 1
ATOM 1467 C C . LYS A 1 190 ? -2.742 -17.555 14.720 1.00 91.38 190 LYS A C 1
ATOM 1469 O O . LYS A 1 190 ? -3.126 -18.709 14.601 1.00 91.38 190 LYS A O 1
ATOM 1474 N N . PHE A 1 191 ? -2.574 -16.970 15.907 1.00 90.56 191 PHE A N 1
ATOM 1475 C CA . PHE A 1 191 ? -2.917 -17.649 17.160 1.00 90.56 191 PHE A CA 1
ATOM 1476 C C . PHE A 1 191 ? -4.425 -17.803 17.346 1.00 90.56 191 PHE A C 1
ATOM 1478 O O . PHE A 1 191 ? -4.866 -18.858 17.788 1.00 90.56 191 PHE A O 1
ATOM 1485 N N . VAL A 1 192 ? -5.208 -16.791 16.961 1.00 92.44 192 VAL A N 1
ATOM 1486 C CA . VAL A 1 192 ? -6.677 -16.848 17.008 1.00 92.44 192 VAL A CA 1
ATOM 1487 C C . VAL A 1 192 ? -7.218 -18.000 16.159 1.00 92.44 192 VAL A C 1
ATOM 1489 O O . VAL A 1 192 ? -8.161 -18.655 16.580 1.00 92.44 192 VAL A O 1
ATOM 1492 N N . TYR A 1 193 ? -6.618 -18.290 15.004 1.00 92.25 193 TYR A N 1
ATOM 1493 C CA . TYR A 1 193 ? -7.042 -19.389 14.127 1.00 92.25 193 TYR A CA 1
ATOM 1494 C C . TYR A 1 193 ? -6.154 -20.641 14.220 1.00 92.25 193 TYR A C 1
ATOM 1496 O O . TYR A 1 193 ? -6.238 -21.522 13.366 1.00 92.25 193 TYR A O 1
ATOM 1504 N N . ALA A 1 194 ? -5.277 -20.740 15.221 1.00 88.88 194 ALA A N 1
ATOM 1505 C CA . ALA A 1 194 ? -4.449 -21.927 15.396 1.00 88.88 194 ALA A CA 1
ATOM 1506 C C . ALA A 1 194 ? -5.266 -23.036 16.064 1.00 88.88 194 ALA A C 1
ATOM 1508 O O . ALA A 1 194 ? -5.520 -22.974 17.265 1.00 88.88 194 ALA A O 1
ATOM 1509 N N . TYR A 1 195 ? -5.608 -24.065 15.293 1.00 87.00 195 TYR A N 1
ATOM 1510 C CA . TYR A 1 195 ? -6.152 -25.305 15.837 1.00 87.00 195 TYR A CA 1
ATOM 1511 C C . TYR A 1 195 ? -5.068 -26.058 16.617 1.00 87.00 195 TYR A C 1
ATOM 1513 O O . TYR A 1 195 ? -3.969 -26.284 16.093 1.00 87.00 195 TYR A O 1
ATOM 1521 N N . ARG A 1 196 ? -5.365 -26.455 17.858 1.00 83.81 196 ARG A N 1
ATOM 1522 C CA . ARG A 1 196 ? -4.486 -27.298 18.678 1.00 83.81 196 ARG A CA 1
ATOM 1523 C C . ARG A 1 196 ? -5.140 -28.649 18.951 1.00 83.81 196 ARG A C 1
ATOM 1525 O O . ARG A 1 196 ? -6.356 -28.772 19.039 1.00 83.81 196 ARG A O 1
ATOM 1532 N N . SER A 1 197 ? -4.314 -29.687 19.063 1.00 83.06 197 SER A N 1
ATOM 1533 C CA . SER A 1 197 ? -4.765 -31.026 19.453 1.00 83.06 197 SER A CA 1
ATOM 1534 C C . SER A 1 197 ? -5.360 -31.007 20.863 1.00 83.06 197 SER A C 1
ATOM 1536 O O . SER A 1 197 ? -4.883 -30.253 21.706 1.00 83.06 197 SER A O 1
ATOM 1538 N N . ALA A 1 198 ? -6.321 -31.893 21.140 1.00 77.94 198 ALA A N 1
ATOM 1539 C CA . ALA A 1 198 ? -7.082 -31.947 22.398 1.00 77.94 198 ALA A CA 1
ATOM 1540 C C . ALA A 1 198 ? -6.239 -32.071 23.688 1.00 77.94 198 ALA A C 1
ATOM 1542 O O . ALA A 1 198 ? -6.742 -31.845 24.782 1.00 77.94 198 ALA A O 1
ATOM 1543 N N . GLU A 1 199 ? -4.962 -32.428 23.566 1.00 83.25 199 GLU A N 1
ATOM 1544 C CA . GLU A 1 199 ? -3.997 -32.517 24.666 1.00 83.25 199 GLU A CA 1
ATOM 1545 C C . GLU A 1 199 ? -3.412 -31.155 25.088 1.00 83.25 199 GLU A C 1
ATOM 1547 O O . GLU A 1 199 ? -2.759 -31.061 26.125 1.00 83.25 199 GLU A O 1
ATOM 1552 N N . GLN A 1 200 ? -3.610 -30.096 24.295 1.00 79.81 200 GLN A N 1
ATOM 1553 C CA . GLN A 1 200 ? -3.107 -28.748 24.570 1.00 79.81 200 GLN A CA 1
ATOM 1554 C C . GLN A 1 200 ? -4.259 -27.776 24.827 1.00 79.81 200 GLN A C 1
ATOM 1556 O O . GLN A 1 200 ? -5.287 -27.832 24.158 1.00 79.81 200 GLN A O 1
ATOM 1561 N N . GLU A 1 201 ? -4.067 -26.833 25.754 1.00 79.50 201 GLU A N 1
ATOM 1562 C CA . GLU A 1 201 ? -5.051 -25.774 25.986 1.00 79.50 201 GLU A CA 1
ATOM 1563 C C . GLU A 1 201 ? -5.231 -24.905 24.735 1.00 79.50 201 GLU A C 1
ATOM 1565 O O . GLU A 1 201 ? -4.271 -24.354 24.177 1.00 79.50 201 GLU A O 1
ATOM 1570 N N . GLN A 1 202 ? -6.486 -24.799 24.299 1.00 84.12 202 GLN A N 1
ATOM 1571 C CA . GLN A 1 202 ? -6.883 -24.017 23.141 1.00 84.12 202 GLN A CA 1
ATOM 1572 C C . GLN A 1 202 ? -6.956 -22.535 23.515 1.00 84.12 202 GLN A C 1
ATOM 1574 O O . GLN A 1 202 ? -7.691 -22.136 24.414 1.00 84.12 202 GLN A O 1
ATOM 1579 N N . ILE A 1 203 ? -6.174 -21.717 22.811 1.00 81.94 203 ILE A N 1
ATOM 1580 C CA . ILE A 1 203 ? -6.071 -20.269 23.054 1.00 81.94 203 ILE A CA 1
ATOM 1581 C C . ILE A 1 203 ? -6.932 -19.483 22.045 1.00 81.94 203 ILE A C 1
ATOM 1583 O O . ILE A 1 203 ? -7.364 -18.369 22.333 1.00 81.94 203 ILE A O 1
ATOM 1587 N N . GLY A 1 204 ? -7.154 -20.045 20.850 1.00 80.69 204 GLY A N 1
ATOM 1588 C CA . GLY A 1 204 ? -7.878 -19.422 19.739 1.00 80.69 204 GLY A CA 1
ATOM 1589 C C . GLY A 1 204 ? -9.328 -19.897 19.589 1.00 80.69 204 GLY A C 1
ATOM 1590 O O . GLY A 1 204 ? -9.858 -20.611 20.430 1.00 80.69 204 GLY A O 1
ATOM 1591 N N . LEU A 1 205 ? -9.963 -19.499 18.486 1.00 82.88 205 LEU A N 1
ATOM 1592 C CA . LEU A 1 205 ? -11.368 -19.769 18.159 1.00 82.88 205 LEU A CA 1
ATOM 1593 C C . LEU A 1 205 ? -11.629 -21.149 17.528 1.00 82.88 205 LEU A C 1
ATOM 1595 O O . LEU A 1 205 ? -12.780 -21.579 17.526 1.00 82.88 205 LEU A O 1
ATOM 1599 N N . LEU A 1 206 ? -10.606 -21.793 16.951 1.00 76.06 206 LEU A N 1
ATOM 1600 C CA . LEU A 1 206 ? -10.690 -23.105 16.284 1.00 76.06 206 LEU A CA 1
ATOM 1601 C C . LEU A 1 206 ? -10.126 -24.204 17.171 1.00 76.06 206 LEU A C 1
ATOM 1603 O O . LEU A 1 206 ? -10.783 -25.253 17.308 1.00 76.06 206 LEU A O 1
#

Sequence (20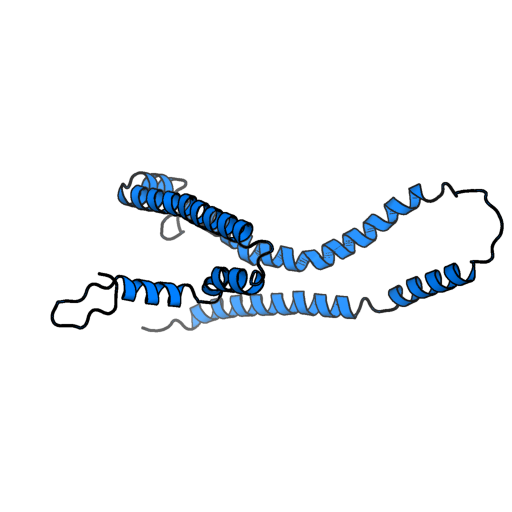6 aa):
MRFDVVAAGHKLMMLGWGVLAFVVVVGGLLLLLDTVPNWFARRADRRLAAASATTAPATASAIPAASAGRRRRFRRGEAVFAVFFLLPAVLLLFIGLVVPTIRTIVLSLMDGQSERWVGFDNYVWMFSQDESLLVLRNTLIWVILVPLLATSVGLIYAVLVDRARFESLAKALIFMPTAISFVGAGIIWKFVYAYRSAEQEQIGLL

Mean predicted aligned error: 15.87 Å

Secondary structure (DSSP, 8-state):
----HHHHHHHHHHHHHHHHHHHHHHHHHHHHHHTS-STTHHHHHHHHHHHHTT----------TTSTTTHHHHHHHHHHHHHHHHHHHHHHHIIIIIHHHHHHHHHHTB-TTSSSB-TTHHHHHHHT-HHHHHHHHHHHHHHHHHHHHHHHHHHHHHHHHTT-TTHHHHHHHHHGGGGS-HHHHHHHHHHHT----TTS---S--

pLDDT: mean 79.58, std 16.74, range [43.38, 98.12]

Foldseek 3Di:
DPPPVVVVVVVVVVVVVVVVVLCCLVVVLVVVVPVVDDPVVVVVVVVVVVVVVPPDDDDDDDPDPPPPVVVVVVVVVVVVVVCSVCVSVVVCCCVVPVVVVVVVVQQCQAPPVSPGGNGCVSVVVLVVDPVSVVVVVVVVCCVPVVCVVLVVVLVVQLVVLPPPPCSVVSNCVSCVVVPDDPVRVVVVVCLQPDDDDPVDDRPHDD

Radius of gyration: 30.59 Å; Cα contacts (8 Å, |Δi|>4): 59; chains: 1; bounding box: 58×95×51 Å